Protein AF-A0AAW2IQ85-F1 (afdb_monomer_lite)

Radius of gyration: 30.93 Å; chains: 1; bounding box: 87×64×72 Å

Organism: Sesamum radiatum (NCBI:txid300843)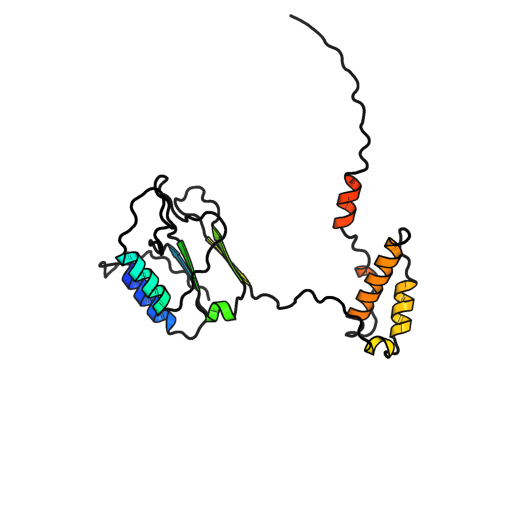

Structure (mmCIF, N/CA/C/O backbone):
data_AF-A0AAW2IQ85-F1
#
_entry.id   AF-A0AAW2IQ85-F1
#
loop_
_atom_site.group_PDB
_atom_site.id
_atom_site.type_symbol
_atom_site.label_atom_id
_atom_site.label_alt_id
_atom_site.label_comp_id
_atom_site.label_asym_id
_atom_site.label_entity_id
_atom_site.label_seq_id
_atom_site.pdbx_PDB_ins_code
_atom_site.Cartn_x
_atom_site.Cartn_y
_atom_site.Cartn_z
_atom_site.occupancy
_atom_site.B_iso_or_equiv
_atom_site.auth_seq_id
_atom_site.auth_comp_id
_atom_site.auth_asym_id
_atom_site.auth_atom_id
_atom_site.pdbx_PDB_model_num
ATOM 1 N N . MET A 1 1 ? -3.575 -17.057 5.567 1.00 28.12 1 MET A N 1
ATOM 2 C CA . MET A 1 1 ? -2.123 -16.938 5.844 1.00 28.12 1 MET A CA 1
ATOM 3 C C . MET A 1 1 ? -1.493 -16.127 4.720 1.00 28.12 1 MET A C 1
ATOM 5 O O . MET A 1 1 ? -1.894 -16.363 3.586 1.00 28.12 1 MET A O 1
ATOM 9 N N . PRO A 1 2 ? -0.566 -15.189 4.981 1.00 30.48 2 PRO A N 1
ATOM 10 C CA . PRO A 1 2 ? 0.110 -14.454 3.914 1.00 30.48 2 PRO A CA 1
ATOM 11 C C . PRO A 1 2 ? 1.011 -15.417 3.133 1.00 30.48 2 PRO A C 1
ATOM 13 O O . PRO A 1 2 ? 1.859 -16.080 3.731 1.00 30.48 2 PRO A O 1
ATOM 16 N N . LYS A 1 3 ? 0.828 -15.516 1.814 1.00 34.31 3 LYS A N 1
ATOM 17 C CA . LYS A 1 3 ? 1.759 -16.235 0.937 1.00 34.31 3 LYS A CA 1
ATOM 18 C C . LYS A 1 3 ? 2.740 -15.212 0.366 1.00 34.31 3 LYS A C 1
ATOM 20 O O . LYS A 1 3 ? 2.363 -14.357 -0.425 1.00 34.31 3 LYS A O 1
ATOM 25 N N . SER A 1 4 ? 3.993 -15.273 0.810 1.00 34.06 4 SER A N 1
ATOM 26 C CA . SER A 1 4 ? 5.093 -14.544 0.178 1.00 34.06 4 SER A CA 1
ATOM 27 C C . SER A 1 4 ? 5.500 -15.307 -1.081 1.00 34.06 4 SER A C 1
ATOM 29 O O . SER A 1 4 ? 5.973 -16.438 -0.984 1.00 34.06 4 SER A O 1
ATOM 31 N N . PHE A 1 5 ? 5.312 -14.700 -2.251 1.00 39.84 5 PHE A N 1
ATOM 32 C CA . PHE A 1 5 ? 5.852 -15.218 -3.503 1.00 39.84 5 PHE A CA 1
ATOM 33 C C . PHE A 1 5 ? 7.168 -14.494 -3.789 1.00 39.84 5 PHE A C 1
ATOM 35 O O . PHE A 1 5 ? 7.190 -13.294 -4.043 1.00 39.84 5 PHE A O 1
ATOM 42 N N . LYS A 1 6 ? 8.286 -15.220 -3.704 1.00 37.91 6 LYS A N 1
ATOM 43 C CA . LYS A 1 6 ? 9.569 -14.770 -4.252 1.00 37.91 6 LYS A CA 1
ATOM 44 C C . LYS A 1 6 ? 9.710 -15.370 -5.644 1.00 37.91 6 LYS A C 1
ATOM 46 O O . LYS A 1 6 ? 9.788 -16.590 -5.772 1.00 37.91 6 LYS A O 1
ATOM 51 N N . THR A 1 7 ? 9.801 -14.541 -6.677 1.00 41.72 7 THR A N 1
ATOM 52 C CA . THR A 1 7 ? 10.178 -14.996 -8.020 1.00 41.72 7 THR A CA 1
ATOM 53 C C . THR A 1 7 ? 11.679 -15.292 -8.045 1.00 41.72 7 THR A C 1
ATOM 55 O O . THR A 1 7 ? 12.499 -14.456 -8.414 1.00 41.72 7 THR A O 1
ATOM 58 N N . GLY A 1 8 ? 12.053 -16.486 -7.592 1.00 42.22 8 GLY A N 1
ATOM 59 C CA . GLY A 1 8 ? 13.428 -16.978 -7.591 1.00 42.22 8 GLY A CA 1
ATOM 60 C C . GLY A 1 8 ? 13.471 -18.446 -7.989 1.00 42.22 8 GLY A C 1
ATOM 61 O O . GLY A 1 8 ? 13.741 -19.298 -7.152 1.00 42.22 8 GLY A O 1
ATOM 62 N N . GLY A 1 9 ? 13.181 -18.750 -9.255 1.00 33.28 9 GLY A N 1
ATOM 63 C CA . GLY A 1 9 ? 13.195 -20.116 -9.777 1.00 33.28 9 GLY A CA 1
ATOM 64 C C . GLY A 1 9 ? 13.763 -20.177 -11.190 1.00 33.28 9 GLY A C 1
ATOM 65 O O . GLY A 1 9 ? 13.058 -19.928 -12.164 1.00 33.28 9 GLY A O 1
ATOM 66 N N . LYS A 1 10 ? 15.046 -20.537 -11.319 1.00 43.97 10 LYS A N 1
ATOM 67 C CA . LYS A 1 10 ? 15.604 -21.021 -12.589 1.00 43.97 10 LYS A CA 1
ATOM 68 C C . LYS A 1 10 ? 15.016 -22.409 -12.863 1.00 43.97 10 LYS A C 1
ATOM 70 O O . LYS A 1 10 ? 15.505 -23.387 -12.307 1.00 43.97 10 LYS A O 1
ATOM 75 N N . GLY A 1 11 ? 14.006 -22.509 -13.730 1.00 37.59 11 GLY A N 1
ATOM 76 C CA . GLY A 1 11 ? 13.568 -23.810 -14.245 1.00 37.59 11 GLY A CA 1
ATOM 77 C C . GLY A 1 11 ? 12.197 -23.859 -14.927 1.00 37.59 11 GLY A C 1
ATOM 78 O O . GLY A 1 11 ? 11.197 -24.027 -14.252 1.00 37.59 11 GLY A O 1
ATOM 79 N N . LYS A 1 12 ? 12.223 -23.866 -16.272 1.00 39.53 12 LYS A N 1
ATOM 80 C CA . LYS A 1 12 ? 11.311 -24.577 -17.206 1.00 39.53 12 LYS A CA 1
ATOM 81 C C . LYS A 1 12 ? 9.875 -24.046 -17.464 1.00 39.53 12 LYS A C 1
ATOM 83 O O . LYS A 1 12 ? 8.910 -24.751 -17.233 1.00 39.53 12 LYS A O 1
ATOM 88 N N . ASP A 1 13 ? 9.769 -22.849 -18.048 1.00 43.25 13 ASP A N 1
ATOM 89 C CA . ASP A 1 13 ? 9.240 -22.522 -19.404 1.00 43.25 13 ASP A CA 1
ATOM 90 C C . ASP A 1 13 ? 9.557 -21.026 -19.601 1.00 43.25 13 ASP A C 1
ATOM 92 O O . ASP A 1 13 ? 8.889 -20.144 -19.067 1.00 43.25 13 ASP A O 1
ATOM 96 N N . GLN A 1 14 ? 10.705 -20.729 -20.218 1.00 44.44 14 GLN A N 1
ATOM 97 C CA . GLN A 1 14 ? 11.375 -19.421 -20.121 1.00 44.44 14 GLN A CA 1
ATOM 98 C C . GLN A 1 14 ? 10.876 -18.371 -21.128 1.00 44.44 14 GLN A C 1
ATOM 100 O O . GLN A 1 14 ? 11.653 -17.524 -21.565 1.00 44.44 14 GLN A O 1
ATOM 105 N N . ARG A 1 15 ? 9.606 -18.405 -21.540 1.00 48.00 15 ARG A N 1
ATOM 106 C CA . ARG A 1 15 ? 9.125 -17.455 -22.561 1.00 48.00 15 ARG A CA 1
ATOM 107 C C . ARG A 1 15 ? 8.642 -16.121 -21.996 1.00 48.00 15 ARG A C 1
ATOM 109 O O . ARG A 1 15 ? 8.765 -15.121 -22.692 1.00 48.00 15 ARG A O 1
ATOM 116 N N . ASN A 1 16 ? 8.202 -16.061 -20.736 1.00 67.44 16 ASN A N 1
ATOM 117 C CA . ASN A 1 16 ? 8.037 -14.813 -19.976 1.00 67.44 16 ASN A CA 1
ATOM 118 C C . ASN A 1 16 ? 7.738 -15.150 -18.496 1.00 67.44 16 ASN A C 1
ATOM 120 O O . ASN A 1 16 ? 6.593 -15.478 -18.193 1.00 67.44 16 ASN A O 1
ATOM 124 N N . PRO A 1 17 ? 8.701 -15.084 -17.555 1.00 73.88 17 PRO A N 1
ATOM 125 C CA . PRO A 1 17 ? 8.470 -15.492 -16.161 1.00 73.88 17 PRO A CA 1
ATOM 126 C C . PRO A 1 17 ? 7.329 -14.724 -15.473 1.00 73.88 17 PRO A C 1
ATOM 128 O O . PRO A 1 17 ? 6.717 -15.251 -14.549 1.00 73.88 17 PRO A O 1
ATOM 131 N N . ARG A 1 18 ? 6.992 -13.515 -15.950 1.00 84.31 18 ARG A N 1
ATOM 132 C CA . ARG A 1 18 ? 5.830 -12.760 -15.464 1.00 84.31 18 ARG A CA 1
ATOM 133 C C . ARG A 1 18 ? 4.497 -13.377 -15.883 1.00 84.31 18 ARG A C 1
ATOM 135 O O . ARG A 1 18 ? 3.584 -13.387 -15.076 1.00 84.31 18 ARG A O 1
ATOM 142 N N . ARG A 1 19 ? 4.382 -13.944 -17.091 1.00 86.00 19 ARG A N 1
ATOM 143 C CA . ARG A 1 19 ? 3.128 -14.583 -17.536 1.00 86.00 19 ARG A CA 1
ATOM 144 C C . ARG A 1 19 ? 2.761 -15.777 -16.668 1.00 86.00 19 ARG A C 1
ATOM 146 O O . ARG A 1 19 ? 1.618 -15.880 -16.251 1.00 86.00 19 ARG A O 1
ATOM 153 N N . ASN A 1 20 ? 3.742 -16.607 -16.319 1.00 89.38 20 ASN A N 1
ATOM 154 C CA . ASN A 1 20 ? 3.508 -17.738 -15.421 1.00 89.38 20 ASN A CA 1
ATOM 155 C C . ASN A 1 20 ? 3.016 -17.255 -14.046 1.00 89.38 20 ASN A C 1
ATOM 157 O O . ASN A 1 20 ? 2.081 -17.827 -13.496 1.00 89.38 20 ASN A O 1
ATOM 161 N N . LEU A 1 21 ? 3.598 -16.168 -13.520 1.00 90.69 21 LEU A N 1
ATOM 162 C CA . LEU A 1 21 ? 3.117 -15.544 -12.286 1.00 90.69 21 LEU A CA 1
ATOM 163 C C . LEU A 1 21 ? 1.671 -15.043 -12.435 1.00 90.69 21 LEU A C 1
ATOM 165 O O . LEU A 1 21 ? 0.856 -15.298 -11.556 1.00 90.69 21 LEU A O 1
ATOM 169 N N . TRP A 1 22 ? 1.333 -14.370 -13.538 1.00 93.81 22 TRP A N 1
ATOM 170 C CA . TRP A 1 22 ? -0.031 -13.895 -13.803 1.00 93.81 22 TRP A CA 1
ATOM 171 C C . TRP A 1 22 ? -1.040 -15.040 -13.839 1.00 93.81 22 TRP A C 1
ATOM 173 O O . TRP A 1 22 ? -2.060 -14.974 -13.159 1.00 93.81 22 TRP A O 1
ATOM 183 N N . GLU A 1 23 ? -0.725 -16.126 -14.541 1.00 92.62 23 GLU A N 1
ATOM 184 C CA . GLU A 1 23 ? -1.571 -17.321 -14.583 1.00 92.62 23 GLU A CA 1
ATOM 185 C C . GLU A 1 23 ? -1.761 -17.956 -13.198 1.00 92.62 23 GLU A C 1
ATOM 187 O O . GLU A 1 23 ? -2.846 -18.446 -12.880 1.00 92.62 23 GLU A O 1
ATOM 192 N N . GLU A 1 24 ? -0.727 -17.962 -12.353 1.00 92.12 24 GLU A N 1
ATOM 193 C CA . GLU A 1 24 ? -0.836 -18.443 -10.973 1.00 92.12 24 GLU A CA 1
ATOM 194 C C . GLU A 1 24 ? -1.723 -17.539 -10.112 1.00 92.12 24 GLU A C 1
ATOM 196 O O . GLU A 1 24 ? -2.546 -18.049 -9.348 1.00 92.12 24 GLU A O 1
ATOM 201 N N . LEU A 1 25 ? -1.609 -16.215 -10.251 1.00 93.62 25 LEU A N 1
ATOM 202 C CA . LEU A 1 25 ? -2.462 -15.264 -9.533 1.00 93.62 25 LEU A CA 1
ATOM 203 C C . LEU A 1 25 ? -3.932 -15.388 -9.962 1.00 93.62 25 LEU A C 1
ATOM 205 O O . LEU A 1 25 ? -4.804 -15.406 -9.096 1.00 93.62 25 LEU A O 1
ATOM 209 N N . VAL A 1 26 ? -4.207 -15.581 -11.256 1.00 93.56 26 VAL A N 1
ATOM 210 C CA . VAL A 1 26 ? -5.561 -15.861 -11.782 1.00 93.56 26 VAL A CA 1
ATOM 211 C C . VAL A 1 26 ? -6.108 -17.195 -11.270 1.00 93.56 26 VAL A C 1
ATOM 213 O O . VAL A 1 26 ? -7.289 -17.326 -10.965 1.00 93.56 26 VAL A O 1
ATOM 216 N N . LYS A 1 27 ? -5.268 -18.219 -11.103 1.00 91.12 27 LYS A N 1
ATOM 217 C CA . LYS A 1 27 ? -5.715 -19.472 -10.467 1.00 91.12 27 LYS A CA 1
ATOM 218 C C . LYS A 1 27 ? -6.053 -19.267 -8.991 1.00 91.12 27 LYS A C 1
ATOM 220 O O . LYS A 1 27 ? -7.006 -19.872 -8.504 1.00 91.12 27 LYS A O 1
ATOM 225 N N . LEU A 1 28 ? -5.285 -18.435 -8.285 1.00 88.75 28 LEU A N 1
ATOM 226 C CA . LEU A 1 28 ? -5.508 -18.123 -6.871 1.00 88.75 28 LEU A CA 1
ATOM 227 C C . LEU A 1 28 ? -6.750 -17.260 -6.637 1.00 88.75 28 LEU A C 1
ATOM 229 O O . LEU A 1 28 ? -7.378 -17.432 -5.596 1.00 88.75 28 LEU A O 1
ATOM 233 N N . SER A 1 29 ? -7.131 -16.392 -7.580 1.00 89.94 29 SER A N 1
ATOM 234 C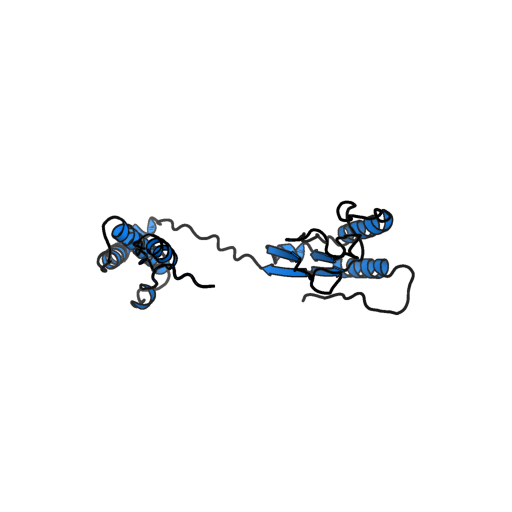 CA . SER A 1 29 ? -8.331 -15.554 -7.438 1.00 89.94 29 SER A CA 1
ATOM 235 C C . SER A 1 29 ? -9.635 -16.356 -7.407 1.00 89.94 29 SER A C 1
ATOM 237 O O . SER A 1 29 ? -10.616 -15.880 -6.854 1.00 89.94 29 SER A O 1
ATOM 239 N N . ASN A 1 30 ? -9.640 -17.600 -7.898 1.00 85.62 30 ASN A N 1
ATOM 240 C CA . ASN A 1 30 ? -10.793 -18.507 -7.795 1.00 85.62 30 ASN A CA 1
ATOM 241 C C . ASN A 1 30 ? -10.994 -19.103 -6.386 1.00 85.62 30 ASN A C 1
ATOM 243 O O . ASN A 1 30 ? -11.821 -19.997 -6.207 1.00 85.62 30 ASN A O 1
ATOM 247 N N . GLN A 1 31 ? -10.202 -18.692 -5.393 1.00 79.31 31 GLN A N 1
ATOM 248 C CA . GLN A 1 31 ? -10.376 -19.113 -4.007 1.00 79.31 31 GLN A CA 1
ATOM 249 C C . GLN A 1 31 ? -11.241 -18.084 -3.274 1.00 79.31 31 GLN A C 1
ATOM 251 O O . GLN A 1 31 ? -10.854 -16.923 -3.189 1.00 79.31 31 GLN A O 1
ATOM 256 N N . ASP A 1 32 ? -12.351 -18.520 -2.671 1.00 78.81 32 ASP A N 1
ATOM 257 C CA . ASP A 1 32 ? -13.233 -17.692 -1.824 1.00 78.81 32 ASP A CA 1
ATOM 258 C C . ASP A 1 32 ? -12.584 -17.369 -0.459 1.00 78.81 32 ASP A C 1
ATOM 260 O O . ASP A 1 32 ? -13.130 -17.645 0.614 1.00 78.81 32 ASP A O 1
ATOM 264 N N . ALA A 1 33 ? -11.355 -16.855 -0.470 1.00 88.69 33 ALA A N 1
ATOM 265 C CA . ALA A 1 33 ? -10.581 -16.573 0.726 1.00 88.69 33 ALA A CA 1
ATOM 266 C C . ALA A 1 33 ? -9.850 -15.228 0.621 1.00 88.69 33 ALA A C 1
ATOM 268 O O . ALA A 1 33 ? -9.255 -14.922 -0.411 1.00 88.69 33 ALA A O 1
ATOM 269 N N . PRO A 1 34 ? -9.790 -14.452 1.720 1.00 91.62 34 PRO A N 1
ATOM 270 C CA . PRO A 1 34 ? -9.048 -13.199 1.763 1.00 91.62 34 PRO A CA 1
ATOM 271 C C . PRO A 1 34 ? -7.561 -13.447 1.515 1.00 91.62 34 PRO A C 1
ATOM 273 O O . PRO A 1 34 ? -6.893 -14.183 2.255 1.00 91.62 34 PRO A O 1
ATOM 276 N N . TRP A 1 35 ? -7.020 -12.776 0.504 1.00 93.56 35 TRP A N 1
ATOM 277 C CA . TRP A 1 35 ? -5.615 -12.886 0.143 1.00 93.56 35 TRP A CA 1
ATOM 278 C C . TRP A 1 35 ? -4.988 -11.548 -0.243 1.00 93.56 35 TRP A C 1
ATOM 280 O O . TRP A 1 35 ? -5.656 -10.595 -0.650 1.00 93.56 35 TRP A O 1
ATOM 290 N N . ILE A 1 36 ? -3.675 -11.503 -0.047 1.00 95.38 36 ILE A N 1
ATOM 291 C CA . ILE A 1 36 ? -2.787 -10.381 -0.315 1.00 95.38 36 ILE A CA 1
ATOM 292 C C . ILE A 1 36 ? -1.510 -10.951 -0.926 1.00 95.38 36 ILE A C 1
ATOM 294 O O . ILE A 1 36 ? -1.026 -12.004 -0.494 1.00 95.38 36 ILE A O 1
ATOM 298 N N . VAL A 1 37 ? -0.967 -10.258 -1.915 1.00 95.81 37 VAL A N 1
ATOM 299 C CA . VAL A 1 37 ? 0.307 -10.570 -2.558 1.00 95.81 37 VAL A CA 1
ATOM 300 C C . VAL A 1 37 ? 1.161 -9.314 -2.560 1.00 95.81 37 VAL A C 1
ATOM 302 O O . VAL A 1 37 ? 0.665 -8.215 -2.784 1.00 95.81 37 VAL A O 1
ATOM 305 N N . GLY A 1 38 ? 2.453 -9.447 -2.287 1.00 95.06 38 GLY A N 1
ATOM 306 C CA . GLY A 1 38 ? 3.352 -8.307 -2.357 1.00 95.06 38 GLY A CA 1
ATOM 307 C C . GLY A 1 38 ? 4.787 -8.707 -2.637 1.00 95.06 38 GLY A C 1
ATOM 308 O O . GLY A 1 38 ? 5.230 -9.783 -2.227 1.00 95.06 38 GLY A O 1
ATOM 309 N N . GLY A 1 39 ? 5.494 -7.830 -3.342 1.00 93.81 39 GLY A N 1
ATOM 310 C CA . GLY A 1 39 ? 6.863 -8.045 -3.793 1.00 93.81 39 GLY A CA 1
ATOM 311 C C . GLY A 1 39 ? 7.174 -7.286 -5.077 1.00 93.81 39 GLY A C 1
ATOM 312 O O . GLY A 1 39 ? 6.401 -6.425 -5.498 1.00 93.81 39 GLY A O 1
ATOM 313 N N . ASP A 1 40 ? 8.311 -7.632 -5.675 1.00 94.62 40 ASP A N 1
ATOM 314 C CA . ASP A 1 40 ? 8.801 -7.086 -6.938 1.00 94.62 40 ASP A CA 1
ATOM 315 C C . ASP A 1 40 ? 8.107 -7.755 -8.132 1.00 94.62 40 ASP A C 1
ATOM 317 O O . ASP A 1 40 ? 8.311 -8.938 -8.414 1.00 94.62 40 ASP A O 1
ATOM 321 N N . PHE A 1 41 ? 7.303 -6.981 -8.857 1.00 93.75 41 PHE A N 1
ATOM 322 C CA . PHE A 1 41 ? 6.625 -7.426 -10.072 1.00 93.75 41 PHE A CA 1
ATOM 323 C C . PHE A 1 41 ? 7.432 -7.128 -11.346 1.00 93.75 41 PHE A C 1
ATOM 325 O O . PHE A 1 41 ? 7.063 -7.573 -12.437 1.00 93.75 41 PHE A O 1
ATOM 332 N N . ASN A 1 42 ? 8.541 -6.384 -11.234 1.00 93.06 42 ASN A N 1
ATOM 333 C CA . ASN A 1 42 ? 9.386 -5.953 -12.349 1.00 93.06 42 ASN A CA 1
ATOM 334 C C . ASN A 1 42 ? 8.601 -5.293 -13.500 1.00 93.06 42 ASN A C 1
ATOM 336 O O . ASN A 1 42 ? 8.917 -5.485 -14.680 1.00 93.06 42 ASN A O 1
ATOM 340 N N . VAL A 1 43 ? 7.556 -4.532 -13.163 1.00 93.12 43 VAL A N 1
ATOM 341 C CA . VAL A 1 43 ? 6.691 -3.821 -14.111 1.00 93.12 43 VAL A CA 1
ATOM 342 C C . VAL A 1 43 ? 6.074 -2.585 -13.449 1.00 93.12 43 VAL A C 1
ATOM 344 O O . VAL A 1 43 ? 5.781 -2.588 -12.254 1.00 93.12 43 VAL A O 1
ATOM 347 N N . ILE A 1 44 ? 5.912 -1.514 -14.227 1.00 94.31 44 ILE A N 1
ATOM 348 C CA . ILE A 1 44 ? 5.158 -0.319 -13.820 1.00 94.31 44 ILE A CA 1
ATOM 349 C C . ILE A 1 44 ? 3.706 -0.464 -14.293 1.00 94.31 44 ILE A C 1
ATOM 351 O O . ILE A 1 44 ? 3.474 -1.048 -15.347 1.00 94.31 44 ILE A O 1
ATOM 355 N N . SER A 1 45 ? 2.735 0.066 -13.554 1.00 94.12 45 SER A N 1
ATOM 356 C CA . SER A 1 45 ? 1.329 0.070 -13.982 1.00 94.12 45 SER A CA 1
ATOM 357 C C . SER A 1 45 ? 0.975 1.330 -14.772 1.00 94.12 45 SER A C 1
ATOM 359 O O . SER A 1 45 ? 0.071 1.299 -15.606 1.00 94.12 45 SER A O 1
ATOM 361 N N . HIS A 1 46 ? 1.705 2.430 -14.549 1.00 93.69 46 HIS A N 1
ATOM 362 C CA . HIS A 1 46 ? 1.469 3.716 -15.207 1.00 93.69 46 HIS A CA 1
ATOM 363 C C . HIS A 1 46 ? 2.785 4.415 -15.608 1.00 93.69 46 HIS A C 1
ATOM 365 O O . HIS A 1 46 ? 3.775 4.299 -14.882 1.00 93.69 46 HIS A O 1
ATOM 371 N N . PRO A 1 47 ? 2.836 5.204 -16.706 1.00 92.94 47 PRO A N 1
ATOM 372 C CA . PRO A 1 47 ? 4.076 5.865 -17.136 1.00 92.94 47 PRO A CA 1
ATOM 373 C C . PRO A 1 47 ? 4.692 6.799 -16.084 1.00 92.94 47 PRO A C 1
ATOM 375 O O . PRO A 1 47 ? 5.911 6.903 -15.991 1.00 92.94 47 PRO A O 1
ATOM 378 N N . ASN A 1 48 ? 3.855 7.422 -15.246 1.00 94.00 48 ASN A N 1
ATOM 379 C CA . ASN A 1 48 ? 4.288 8.303 -14.146 1.00 94.00 48 ASN A CA 1
ATOM 380 C C . ASN A 1 48 ? 5.087 7.581 -13.047 1.00 94.00 48 ASN A C 1
ATOM 382 O O . ASN A 1 48 ? 5.666 8.228 -12.181 1.00 94.00 48 ASN A O 1
ATOM 386 N N . GLU A 1 49 ? 5.134 6.253 -13.065 1.00 94.88 49 GLU A N 1
ATOM 387 C CA . GLU A 1 49 ? 5.928 5.454 -12.134 1.00 94.88 49 GLU A CA 1
ATOM 388 C C . GLU A 1 49 ? 7.336 5.164 -12.669 1.00 94.88 49 GLU A C 1
ATOM 390 O O . GLU A 1 49 ? 8.024 4.275 -12.165 1.00 94.88 49 GLU A O 1
ATOM 395 N N . ASN A 1 50 ? 7.769 5.902 -13.692 1.00 94.69 50 ASN A N 1
ATOM 396 C CA . ASN A 1 50 ? 9.105 5.863 -14.264 1.00 94.69 50 ASN A CA 1
ATOM 397 C C . ASN A 1 50 ? 9.676 7.282 -14.381 1.00 94.69 50 ASN A C 1
ATOM 399 O O . ASN A 1 50 ? 9.046 8.175 -14.942 1.00 94.69 50 ASN A O 1
ATOM 403 N N . GLN A 1 51 ? 10.905 7.469 -13.905 1.00 94.88 51 GLN A N 1
ATOM 404 C CA . GLN A 1 51 ? 11.623 8.739 -13.980 1.00 94.88 51 GLN A CA 1
ATOM 405 C C . GLN A 1 51 ? 13.078 8.519 -14.408 1.00 94.88 51 GLN A C 1
ATOM 407 O O . GLN A 1 51 ? 13.752 7.619 -13.911 1.00 94.88 51 GLN A O 1
ATOM 412 N N . GLY A 1 52 ? 13.582 9.372 -15.305 1.00 89.44 52 GLY A N 1
ATOM 413 C CA . GLY A 1 52 ? 14.996 9.396 -15.706 1.00 89.44 52 GLY A CA 1
ATOM 414 C C . GLY A 1 52 ? 15.410 8.376 -16.775 1.00 89.44 52 GLY A C 1
ATOM 415 O O . GLY A 1 52 ? 16.602 8.230 -17.033 1.00 89.44 52 GLY A O 1
ATOM 416 N N . GLY A 1 53 ? 14.460 7.679 -17.407 1.00 83.56 53 GLY A N 1
ATOM 417 C CA . GLY A 1 53 ? 14.713 6.778 -18.538 1.00 83.56 53 GLY A CA 1
ATOM 418 C C . GLY A 1 53 ? 13.479 6.600 -19.419 1.00 83.56 53 GLY A C 1
ATOM 419 O O . GLY A 1 53 ? 12.403 7.082 -19.063 1.00 83.56 53 GLY A O 1
ATOM 420 N N . ASP A 1 54 ? 13.624 5.888 -20.537 1.00 81.38 54 ASP A N 1
ATOM 421 C CA . ASP A 1 54 ? 12.511 5.636 -21.456 1.00 81.38 54 ASP A CA 1
ATOM 422 C C . ASP A 1 54 ? 11.357 4.906 -20.762 1.00 81.38 54 ASP A C 1
ATOM 424 O O . ASP A 1 54 ? 11.550 4.023 -19.910 1.00 81.38 54 ASP A O 1
ATOM 428 N N . ILE A 1 55 ? 10.142 5.295 -21.148 1.00 72.50 55 ILE A N 1
ATOM 429 C CA . ILE A 1 55 ? 8.915 4.630 -20.717 1.00 72.50 55 ILE A CA 1
ATOM 430 C C . ILE A 1 55 ? 8.973 3.187 -21.231 1.00 72.50 55 ILE A C 1
ATOM 432 O O . ILE A 1 55 ? 9.371 2.928 -22.369 1.00 72.50 55 ILE A O 1
ATOM 436 N N . GLN A 1 56 ? 8.627 2.229 -20.366 1.00 70.38 56 GLN A N 1
ATOM 437 C CA . GLN A 1 56 ? 8.557 0.825 -20.773 1.00 70.38 56 GLN A CA 1
ATOM 438 C C . GLN A 1 56 ? 7.546 0.657 -21.916 1.00 70.38 56 GLN A C 1
ATOM 440 O O . GLN A 1 56 ? 6.631 1.460 -22.079 1.00 70.38 56 GLN A O 1
ATOM 445 N N . ARG A 1 57 ? 7.697 -0.404 -22.719 1.00 77.38 57 ARG A N 1
ATOM 446 C CA . ARG A 1 57 ? 6.681 -0.753 -23.723 1.00 77.38 57 ARG A CA 1
ATOM 447 C C . ARG A 1 57 ? 5.318 -0.909 -23.033 1.00 77.38 57 ARG A C 1
ATOM 449 O O . ARG A 1 57 ? 5.266 -1.456 -21.936 1.00 77.38 57 ARG A O 1
ATOM 456 N N . MET A 1 58 ? 4.248 -0.481 -23.704 1.00 84.81 58 MET A N 1
ATOM 457 C CA . MET A 1 58 ? 2.885 -0.527 -23.157 1.00 84.81 58 MET A CA 1
ATOM 458 C C . MET A 1 58 ? 2.416 -1.957 -22.857 1.00 84.81 58 MET A C 1
ATOM 460 O O . MET A 1 58 ? 1.866 -2.190 -21.792 1.00 84.81 58 MET A O 1
ATOM 464 N N . GLY A 1 59 ? 2.741 -2.931 -23.718 1.00 89.56 59 GLY A N 1
ATOM 465 C CA . GLY A 1 59 ? 2.266 -4.317 -23.580 1.00 89.56 59 GLY A CA 1
ATOM 466 C C . GLY A 1 59 ? 2.489 -4.954 -22.196 1.00 89.56 59 GLY A C 1
ATOM 467 O O . GLY A 1 59 ? 1.532 -5.419 -21.599 1.00 89.56 59 GLY A O 1
ATOM 468 N N . PRO A 1 60 ? 3.706 -4.948 -21.613 1.00 89.56 60 PRO A N 1
ATOM 469 C CA . PRO A 1 60 ? 3.906 -5.431 -20.244 1.00 89.56 60 PRO A CA 1
ATOM 470 C C . PRO A 1 60 ? 3.061 -4.726 -19.174 1.00 89.56 60 PRO A C 1
ATOM 472 O O . PRO A 1 60 ? 2.706 -5.360 -18.184 1.00 89.56 60 PRO A O 1
ATOM 475 N N . MET A 1 61 ? 2.784 -3.431 -19.346 1.00 91.19 61 MET A N 1
ATOM 476 C CA . MET A 1 61 ? 1.953 -2.663 -18.417 1.00 91.19 61 MET A CA 1
ATOM 477 C C . MET A 1 61 ? 0.480 -3.052 -18.561 1.00 91.19 61 MET A C 1
ATOM 479 O O . MET A 1 61 ? -0.197 -3.229 -17.555 1.00 91.19 61 MET A O 1
ATOM 483 N N . GLU A 1 62 ? 0.011 -3.220 -19.799 1.00 94.06 62 GLU A N 1
ATOM 484 C CA . GLU A 1 62 ? -1.326 -3.727 -20.131 1.00 94.06 62 GLU A CA 1
ATOM 485 C C . GLU A 1 62 ? -1.518 -5.132 -19.554 1.00 94.06 62 GLU A C 1
ATOM 487 O O . GLU A 1 62 ? -2.386 -5.301 -18.709 1.00 94.06 62 GLU A O 1
ATOM 492 N N . ASP A 1 63 ? -0.613 -6.076 -19.845 1.00 94.19 63 ASP A N 1
ATOM 493 C CA . ASP A 1 63 ? -0.633 -7.441 -19.289 1.00 94.19 63 ASP A CA 1
ATOM 494 C C . ASP A 1 63 ? -0.736 -7.437 -17.744 1.00 94.19 63 ASP A C 1
ATOM 496 O O . ASP A 1 63 ? -1.388 -8.294 -17.147 1.00 94.19 63 ASP A O 1
ATOM 500 N N . PHE A 1 64 ? -0.065 -6.492 -17.070 1.00 94.75 64 PHE A N 1
ATOM 501 C CA . PHE A 1 64 ? -0.112 -6.372 -15.610 1.00 94.75 64 PHE A CA 1
ATOM 502 C C . PHE A 1 64 ? -1.442 -5.801 -15.103 1.00 94.75 64 PHE A C 1
ATOM 504 O O . PHE A 1 64 ? -1.991 -6.297 -14.118 1.00 94.75 64 PHE A O 1
ATOM 511 N N . ASN A 1 65 ? -1.958 -4.767 -15.765 1.00 95.62 65 ASN A N 1
ATOM 512 C CA . ASN A 1 65 ? -3.231 -4.140 -15.417 1.00 95.62 65 ASN A CA 1
ATOM 513 C C . ASN A 1 65 ? -4.422 -5.067 -15.709 1.00 95.62 65 ASN A C 1
ATOM 515 O O . ASN A 1 65 ? -5.355 -5.129 -14.904 1.00 95.62 65 ASN A O 1
ATOM 519 N N . ASP A 1 66 ? -4.355 -5.835 -16.794 1.00 96.25 66 ASP A N 1
ATOM 520 C CA . ASP A 1 66 ? -5.333 -6.865 -17.142 1.00 96.25 66 ASP A CA 1
ATOM 521 C C . ASP A 1 66 ? -5.337 -7.965 -16.079 1.00 96.25 66 ASP A C 1
ATOM 523 O O . ASP A 1 66 ? -6.388 -8.279 -15.533 1.00 96.25 66 ASP A O 1
ATOM 527 N N . MET A 1 67 ? -4.163 -8.450 -15.650 1.00 95.56 67 MET A N 1
ATOM 528 C CA . MET A 1 67 ? -4.069 -9.418 -14.549 1.00 95.56 67 MET A CA 1
ATOM 529 C C . MET A 1 67 ? -4.687 -8.889 -13.247 1.00 95.56 67 MET A C 1
ATOM 531 O O . MET A 1 67 ? -5.424 -9.619 -12.580 1.00 95.56 67 MET A O 1
ATOM 535 N N . MET A 1 68 ? -4.421 -7.633 -12.865 1.00 95.94 68 MET A N 1
ATOM 536 C CA . MET A 1 68 ? -5.048 -7.038 -11.673 1.00 95.94 68 MET A CA 1
ATOM 537 C C . MET A 1 68 ? -6.575 -6.988 -11.807 1.00 95.94 68 MET A C 1
ATOM 539 O O . MET A 1 68 ? -7.285 -7.265 -10.841 1.00 95.94 68 MET A O 1
ATOM 543 N N . THR A 1 69 ? -7.071 -6.694 -13.009 1.00 96.00 69 THR A N 1
ATOM 544 C CA . THR A 1 69 ? -8.505 -6.661 -13.319 1.00 96.00 69 THR A CA 1
ATOM 545 C C . THR A 1 69 ? -9.125 -8.059 -13.244 1.00 96.00 69 THR A C 1
ATOM 547 O O . THR A 1 69 ? -10.100 -8.247 -12.518 1.00 96.00 69 THR A O 1
ATOM 550 N N . ASP A 1 70 ? -8.524 -9.050 -13.904 1.00 94.81 70 ASP A N 1
ATOM 551 C CA . ASP A 1 70 ? -8.995 -10.442 -13.953 1.00 94.81 70 ASP A CA 1
ATOM 552 C C . ASP A 1 70 ? -9.003 -11.113 -12.574 1.00 94.81 70 ASP A C 1
ATOM 554 O O . ASP A 1 70 ? -9.848 -11.956 -12.271 1.00 94.81 70 ASP A O 1
ATOM 558 N N . THR A 1 71 ? -8.054 -10.741 -11.714 1.00 94.31 71 THR A N 1
ATOM 559 C CA . THR A 1 71 ? -7.951 -11.262 -10.344 1.00 94.31 71 THR A CA 1
ATOM 560 C C . THR A 1 71 ? -8.780 -10.483 -9.326 1.00 94.31 71 THR A C 1
ATOM 562 O O . THR A 1 71 ? -8.914 -10.939 -8.188 1.00 94.31 71 THR A O 1
ATOM 565 N N . GLY A 1 72 ? -9.308 -9.311 -9.695 1.00 94.31 72 GLY A N 1
ATOM 566 C CA . GLY A 1 72 ? -9.955 -8.383 -8.766 1.00 94.31 72 GLY A CA 1
ATOM 567 C C . GLY A 1 72 ? -9.007 -7.825 -7.695 1.00 94.31 72 GLY A C 1
ATOM 568 O O . GLY A 1 72 ? -9.459 -7.418 -6.621 1.00 94.31 72 GLY A O 1
ATOM 569 N N . LEU A 1 73 ? -7.696 -7.841 -7.949 1.00 95.25 73 LEU A N 1
ATOM 570 C CA . LEU A 1 73 ? -6.683 -7.345 -7.025 1.00 95.25 73 LEU A CA 1
ATOM 571 C C . LEU A 1 73 ? -6.593 -5.816 -7.067 1.00 95.25 73 LEU A C 1
ATOM 573 O O . LEU A 1 73 ? -6.536 -5.193 -8.124 1.00 95.25 73 LEU A O 1
ATOM 577 N N . ILE A 1 74 ? -6.513 -5.213 -5.885 1.00 94.75 74 ILE A N 1
ATOM 578 C CA . ILE A 1 74 ? -6.464 -3.764 -5.688 1.00 94.75 74 ILE A CA 1
ATOM 579 C C . ILE A 1 74 ? -5.068 -3.379 -5.193 1.00 94.75 74 ILE A C 1
ATOM 581 O O . ILE A 1 74 ? -4.578 -3.953 -4.218 1.00 94.75 74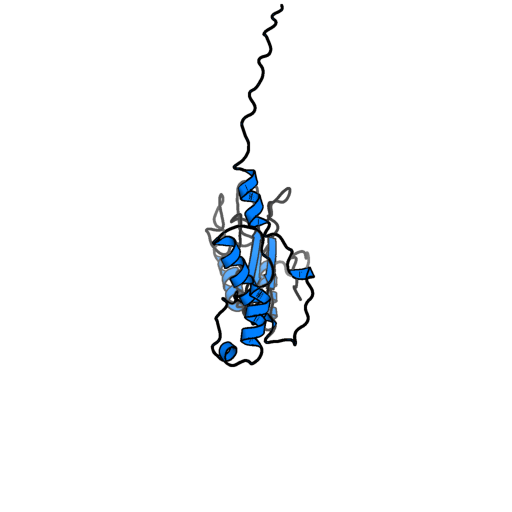 ILE A O 1
ATOM 585 N N . ASP A 1 75 ? -4.432 -2.393 -5.836 1.00 96.69 75 ASP A N 1
ATOM 586 C CA . ASP A 1 75 ? -3.177 -1.800 -5.351 1.00 96.69 75 ASP A CA 1
ATOM 587 C C . ASP A 1 75 ? -3.426 -1.089 -4.016 1.00 96.69 75 ASP A C 1
ATOM 589 O O . ASP A 1 75 ? -4.263 -0.190 -3.912 1.00 96.69 75 ASP A O 1
ATOM 593 N N . ALA A 1 76 ? -2.680 -1.486 -2.984 1.00 96.06 76 ALA A N 1
ATOM 594 C CA . ALA A 1 76 ? -2.796 -0.910 -1.652 1.00 96.06 76 ALA A CA 1
ATOM 595 C C . ALA A 1 76 ? -2.323 0.548 -1.559 1.00 96.06 76 ALA A C 1
ATOM 597 O O . ALA A 1 76 ? -2.525 1.192 -0.527 1.00 96.06 76 ALA A O 1
ATOM 598 N N . GLY A 1 77 ? -1.688 1.066 -2.611 1.00 96.12 77 GLY A N 1
ATOM 599 C CA . GLY A 1 77 ? -1.010 2.352 -2.577 1.00 96.12 77 GLY A CA 1
ATOM 600 C C . GLY A 1 77 ? 0.231 2.293 -1.690 1.00 96.12 77 GLY A C 1
ATOM 601 O O . GLY A 1 77 ? 0.769 1.218 -1.416 1.00 96.12 77 GLY A O 1
ATOM 602 N N . PHE A 1 78 ? 0.721 3.460 -1.276 1.00 97.00 78 PHE A N 1
ATOM 603 C CA . PHE A 1 78 ? 1.897 3.564 -0.419 1.00 97.00 78 PHE A CA 1
ATOM 604 C C . PHE A 1 78 ? 2.000 4.919 0.296 1.00 97.00 78 PHE A C 1
ATOM 606 O O . PHE A 1 78 ? 1.420 5.919 -0.126 1.00 97.00 78 PHE A O 1
ATOM 613 N N . GLU A 1 79 ? 2.804 4.944 1.356 1.00 96.19 79 GLU A N 1
ATOM 614 C CA . GLU A 1 79 ? 3.306 6.124 2.053 1.00 96.19 79 GLU A CA 1
ATOM 615 C C . GLU A 1 79 ? 4.839 6.192 1.886 1.00 96.19 79 GLU A C 1
ATOM 617 O O . GLU A 1 79 ? 5.536 5.187 2.055 1.00 96.19 79 GLU A O 1
ATOM 622 N N . GLY A 1 80 ? 5.381 7.376 1.579 1.00 93.62 80 GLY A N 1
ATOM 623 C CA . GLY A 1 80 ? 6.823 7.602 1.412 1.00 93.62 80 GLY A CA 1
ATOM 624 C C . GLY A 1 80 ? 7.244 7.872 -0.035 1.00 93.62 80 GLY A C 1
ATOM 625 O O . GLY A 1 80 ? 6.483 8.442 -0.814 1.00 93.62 80 GLY A O 1
ATOM 626 N N . GLU A 1 81 ? 8.482 7.501 -0.373 1.00 94.12 81 GLU A N 1
ATOM 627 C CA . GLU A 1 81 ? 9.082 7.745 -1.693 1.00 94.12 81 GLU A CA 1
ATOM 628 C C . GLU A 1 81 ? 8.288 7.063 -2.821 1.00 94.12 81 GLU A C 1
ATOM 630 O O . GLU A 1 81 ? 7.969 5.886 -2.694 1.00 94.12 81 GLU A O 1
ATOM 635 N N . PRO A 1 82 ? 8.012 7.720 -3.960 1.00 95.62 82 PRO A N 1
ATOM 636 C CA . PRO A 1 82 ? 7.154 7.159 -5.010 1.00 95.62 82 PRO A CA 1
ATOM 637 C C . PRO A 1 82 ? 7.766 5.996 -5.797 1.00 95.62 82 PRO A C 1
ATOM 639 O O . PRO A 1 82 ? 7.045 5.250 -6.459 1.00 95.62 82 PRO A O 1
ATOM 642 N N . PHE A 1 83 ? 9.083 5.814 -5.721 1.00 96.50 83 PHE A N 1
ATOM 643 C CA . PHE A 1 83 ? 9.807 4.789 -6.464 1.00 96.50 83 PHE A CA 1
ATOM 644 C C . PHE A 1 83 ? 10.398 3.757 -5.512 1.00 96.50 83 PHE A C 1
ATOM 646 O O . PHE A 1 83 ? 11.060 4.102 -4.534 1.00 96.50 83 PHE A O 1
ATOM 653 N N . THR A 1 84 ? 10.217 2.479 -5.822 1.00 96.62 84 THR A N 1
ATOM 654 C CA . THR A 1 84 ? 10.742 1.383 -5.002 1.00 96.62 84 THR A CA 1
ATOM 655 C C . THR A 1 84 ? 12.090 0.897 -5.493 1.00 96.62 84 THR A C 1
ATOM 657 O O . THR A 1 84 ? 12.806 0.326 -4.693 1.00 96.62 84 THR A O 1
ATOM 660 N N . TRP A 1 85 ? 12.480 1.179 -6.736 1.00 96.62 85 TRP A N 1
ATOM 661 C CA . TRP A 1 85 ? 13.745 0.748 -7.323 1.00 96.62 85 TRP A CA 1
ATOM 662 C C . TRP A 1 85 ? 14.507 1.900 -7.983 1.00 96.62 85 TRP A C 1
ATOM 664 O O . TRP A 1 85 ? 13.908 2.789 -8.600 1.00 96.62 85 TRP A O 1
ATOM 674 N N . THR A 1 86 ? 15.841 1.865 -7.917 1.00 94.88 86 THR A N 1
ATOM 675 C CA . THR A 1 86 ? 16.701 2.755 -8.703 1.00 94.88 86 THR A CA 1
ATOM 676 C C . THR A 1 86 ? 18.097 2.201 -8.968 1.00 94.88 86 THR A C 1
ATOM 678 O O . THR A 1 86 ? 18.787 1.726 -8.070 1.00 94.88 86 THR A O 1
ATOM 681 N N . ASN A 1 87 ? 18.594 2.419 -10.186 1.00 94.50 87 ASN A N 1
ATOM 682 C CA . ASN A 1 87 ? 20.011 2.246 -10.525 1.00 94.50 87 ASN A CA 1
ATOM 683 C C . ASN A 1 87 ? 20.828 3.554 -10.411 1.00 94.50 87 ASN A C 1
ATOM 685 O O . ASN A 1 87 ? 21.882 3.681 -11.035 1.00 94.50 87 ASN A O 1
ATOM 689 N N . LYS A 1 88 ? 20.339 4.537 -9.639 1.00 92.12 88 LYS A N 1
ATOM 690 C CA . LYS A 1 88 ? 20.865 5.910 -9.467 1.00 92.12 88 LYS A CA 1
ATOM 691 C C . LYS A 1 88 ? 20.646 6.866 -10.644 1.00 92.12 88 LYS A C 1
ATOM 693 O O . LYS A 1 88 ? 20.862 8.062 -10.473 1.00 92.12 88 LYS A O 1
ATOM 698 N N . ARG A 1 89 ? 20.219 6.379 -11.813 1.00 93.38 89 ARG A N 1
ATOM 699 C CA . ARG A 1 89 ? 19.861 7.218 -12.976 1.00 93.38 89 ARG A CA 1
ATOM 700 C C . ARG A 1 89 ? 18.365 7.172 -13.257 1.00 93.38 89 ARG A C 1
ATOM 702 O O . ARG A 1 89 ? 17.739 8.206 -13.448 1.00 93.38 89 ARG A O 1
ATOM 709 N N . ILE A 1 90 ? 17.816 5.964 -13.232 1.00 94.44 90 ILE A N 1
ATOM 710 C CA . ILE A 1 90 ? 16.412 5.660 -13.476 1.00 94.44 90 ILE A CA 1
ATOM 711 C C . ILE A 1 90 ? 15.767 5.277 -12.148 1.00 94.44 90 ILE A C 1
ATOM 713 O O . ILE A 1 90 ? 16.389 4.606 -11.320 1.00 94.44 90 ILE A O 1
ATOM 717 N N . TRP A 1 91 ? 14.521 5.691 -11.959 1.00 95.88 91 TRP A N 1
ATOM 718 C CA . TRP A 1 91 ? 13.707 5.403 -10.785 1.00 95.88 91 TRP A CA 1
ATOM 719 C C . TRP A 1 91 ? 12.380 4.803 -11.230 1.00 95.88 91 TRP A C 1
ATOM 721 O O . TRP A 1 91 ? 11.767 5.308 -12.174 1.00 95.88 91 TRP A O 1
ATOM 731 N N . ARG A 1 92 ? 11.961 3.705 -10.592 1.00 96.12 92 ARG A N 1
ATOM 732 C CA . ARG A 1 92 ? 10.721 2.996 -10.932 1.00 96.12 92 ARG A CA 1
ATOM 733 C C . ARG A 1 92 ? 9.990 2.482 -9.699 1.00 96.12 92 ARG A C 1
ATOM 735 O O . ARG A 1 92 ? 10.624 2.130 -8.707 1.00 96.12 92 ARG A O 1
ATOM 742 N N . ARG A 1 93 ? 8.662 2.389 -9.770 1.00 96.88 93 ARG A N 1
ATOM 743 C CA . ARG A 1 93 ? 7.848 1.643 -8.796 1.00 96.88 93 ARG A CA 1
ATOM 744 C C . ARG A 1 93 ? 7.604 0.225 -9.314 1.00 96.88 93 ARG A C 1
ATOM 746 O O . ARG A 1 93 ? 6.722 0.016 -10.142 1.00 96.88 93 ARG A O 1
ATOM 753 N N . LEU A 1 94 ? 8.423 -0.720 -8.858 1.00 96.12 94 LEU A N 1
ATOM 754 C CA . LEU A 1 94 ? 8.379 -2.129 -9.277 1.00 96.12 94 LEU A CA 1
ATOM 755 C C . LEU A 1 94 ? 7.798 -3.045 -8.196 1.00 96.12 94 LEU A C 1
ATOM 757 O O . LEU A 1 94 ? 7.225 -4.087 -8.508 1.00 96.12 94 LEU A O 1
ATOM 761 N N . ASP A 1 95 ? 7.906 -2.632 -6.936 1.00 97.44 95 ASP A N 1
ATOM 762 C CA . ASP A 1 95 ? 7.412 -3.371 -5.787 1.00 97.44 95 ASP A CA 1
ATOM 763 C C . ASP A 1 95 ? 6.023 -2.856 -5.400 1.00 97.44 95 ASP A C 1
ATOM 765 O O . ASP A 1 95 ? 5.800 -1.644 -5.295 1.00 97.44 95 ASP A O 1
ATOM 769 N N . ARG A 1 96 ? 5.074 -3.769 -5.181 1.00 96.50 96 ARG A N 1
ATOM 770 C CA . ARG A 1 96 ? 3.703 -3.430 -4.763 1.00 96.50 96 ARG A CA 1
ATOM 771 C C . ARG A 1 96 ? 3.167 -4.408 -3.748 1.00 96.50 96 ARG A C 1
ATOM 773 O O . ARG A 1 96 ? 3.695 -5.501 -3.569 1.00 96.50 96 ARG A O 1
ATOM 780 N N . VAL A 1 97 ? 2.060 -4.008 -3.141 1.00 97.88 97 VAL A N 1
ATOM 781 C CA . VAL A 1 97 ? 1.179 -4.889 -2.392 1.00 97.88 97 VAL A CA 1
ATOM 782 C C . VAL A 1 97 ? -0.198 -4.774 -3.014 1.00 97.88 97 VAL A C 1
ATOM 784 O O . VAL A 1 97 ? -0.741 -3.676 -3.114 1.00 97.88 97 VAL A O 1
ATOM 787 N N . LEU A 1 98 ? -0.736 -5.905 -3.440 1.00 97.25 98 LEU A N 1
ATOM 788 C CA . LEU A 1 98 ? -2.060 -6.027 -4.016 1.00 97.25 98 LEU A CA 1
ATOM 789 C C . LEU A 1 98 ? -2.908 -6.903 -3.096 1.00 97.25 98 LEU A C 1
ATOM 791 O O . LEU A 1 98 ? -2.423 -7.922 -2.599 1.00 97.25 98 LEU A O 1
ATOM 795 N N . TYR A 1 99 ? -4.162 -6.535 -2.865 1.00 95.88 99 TYR A N 1
ATOM 796 C CA . TYR A 1 99 ? -5.074 -7.324 -2.041 1.00 95.88 99 TYR A CA 1
ATOM 797 C C . TYR A 1 99 ? -6.424 -7.537 -2.716 1.00 95.88 99 TYR A C 1
ATOM 799 O O . TYR A 1 99 ? -6.880 -6.731 -3.519 1.00 95.88 99 TYR A O 1
ATOM 807 N N . SER A 1 100 ? -7.058 -8.645 -2.359 1.00 94.75 100 SER A N 1
ATOM 808 C CA . SER A 1 100 ? -8.411 -9.003 -2.787 1.00 94.75 100 SER A CA 1
ATOM 809 C C . SER A 1 100 ? -9.486 -8.182 -2.083 1.00 94.75 100 SER A C 1
ATOM 811 O O . SER A 1 100 ? -9.278 -7.654 -0.987 1.00 94.75 100 SER A O 1
ATOM 813 N N . LYS A 1 101 ? -10.681 -8.113 -2.662 1.00 91.81 101 LYS A N 1
ATOM 814 C CA . LYS A 1 101 ? -11.817 -7.443 -2.023 1.00 91.81 101 LYS A CA 1
ATOM 815 C C . LYS A 1 101 ? -12.149 -8.055 -0.655 1.00 91.81 101 LYS A C 1
ATOM 817 O O . LYS A 1 101 ? -12.362 -7.325 0.312 1.00 91.81 101 LYS A O 1
ATOM 822 N N . GLU A 1 102 ? -12.098 -9.377 -0.548 1.00 91.44 102 GLU A N 1
ATOM 823 C CA . GLU A 1 102 ? -12.359 -10.146 0.673 1.00 91.44 102 GLU A CA 1
ATOM 824 C C . GLU A 1 102 ? -11.350 -9.785 1.776 1.00 91.44 102 GLU A C 1
ATOM 826 O O . GLU A 1 102 ? -11.679 -9.763 2.964 1.00 91.44 102 GLU A O 1
ATOM 831 N N . TRP A 1 103 ? -10.108 -9.444 1.404 1.00 93.56 103 TRP A N 1
ATOM 832 C CA . TRP A 1 103 ? -9.128 -8.905 2.348 1.00 93.56 103 TRP A CA 1
ATOM 833 C C . TRP A 1 103 ? -9.577 -7.559 2.925 1.00 93.56 103 TRP A C 1
ATOM 835 O O . TRP A 1 103 ? -9.512 -7.370 4.142 1.00 93.56 103 TRP A O 1
ATOM 845 N N . ALA A 1 104 ? -10.059 -6.642 2.082 1.00 90.25 104 ALA A N 1
ATOM 846 C CA . ALA A 1 104 ? -10.515 -5.316 2.504 1.00 90.25 104 ALA A CA 1
ATOM 847 C C . ALA A 1 104 ? -11.758 -5.371 3.410 1.00 90.25 104 ALA A C 1
ATOM 849 O O . ALA A 1 104 ? -11.913 -4.534 4.302 1.00 90.25 104 ALA A O 1
ATOM 850 N N . GLU A 1 105 ? -12.615 -6.380 3.233 1.00 89.19 105 GLU A N 1
ATOM 851 C CA . GLU A 1 105 ? -13.776 -6.624 4.099 1.00 89.19 105 GLU A CA 1
ATOM 852 C C . GLU A 1 105 ? -13.367 -7.006 5.531 1.00 89.19 105 GLU A C 1
ATOM 854 O O . GLU A 1 105 ? -14.058 -6.671 6.496 1.00 89.19 105 GLU A O 1
ATOM 859 N N . ILE A 1 106 ? -12.212 -7.660 5.693 1.00 89.88 106 ILE A N 1
ATOM 860 C CA . ILE A 1 106 ? -11.677 -8.060 7.001 1.00 89.88 106 ILE A CA 1
ATOM 861 C C . ILE A 1 106 ? -10.774 -6.974 7.595 1.00 89.88 106 ILE A C 1
ATOM 863 O O . ILE A 1 106 ? -10.858 -6.689 8.793 1.00 89.88 106 ILE A O 1
ATOM 867 N N . PHE A 1 107 ? -9.897 -6.388 6.779 1.00 89.75 107 PHE A N 1
ATOM 868 C CA . PHE A 1 107 ? -8.903 -5.388 7.166 1.00 89.75 107 PHE A CA 1
ATOM 869 C C . PHE A 1 107 ? -9.226 -4.047 6.509 1.00 89.75 107 PHE A C 1
ATOM 871 O O . PHE A 1 107 ? -8.679 -3.685 5.469 1.00 89.75 107 PHE A O 1
ATOM 878 N N . ASN A 1 108 ? -10.089 -3.270 7.158 1.00 86.12 108 ASN A N 1
ATOM 879 C CA . ASN A 1 108 ? -10.470 -1.934 6.687 1.00 86.12 108 ASN A CA 1
ATOM 880 C C . ASN A 1 108 ? -9.337 -0.889 6.759 1.00 86.12 108 ASN A C 1
ATOM 882 O O . ASN A 1 108 ? -9.509 0.229 6.277 1.00 86.12 108 ASN A O 1
ATOM 886 N N . ILE A 1 109 ? -8.194 -1.227 7.362 1.00 88.50 109 ILE A N 1
ATOM 887 C CA . ILE A 1 109 ? -6.965 -0.445 7.284 1.00 88.50 109 ILE A CA 1
ATOM 888 C C . ILE A 1 109 ? -5.861 -1.374 6.782 1.00 88.50 109 ILE A C 1
ATOM 890 O O . ILE A 1 109 ? -5.394 -2.242 7.520 1.00 88.50 109 ILE A O 1
ATOM 894 N N . THR A 1 110 ? -5.424 -1.149 5.545 1.00 93.44 110 THR A N 1
ATOM 895 C CA . THR A 1 110 ? -4.208 -1.732 4.967 1.00 93.44 110 THR A CA 1
ATOM 896 C C . THR A 1 110 ? -3.308 -0.583 4.529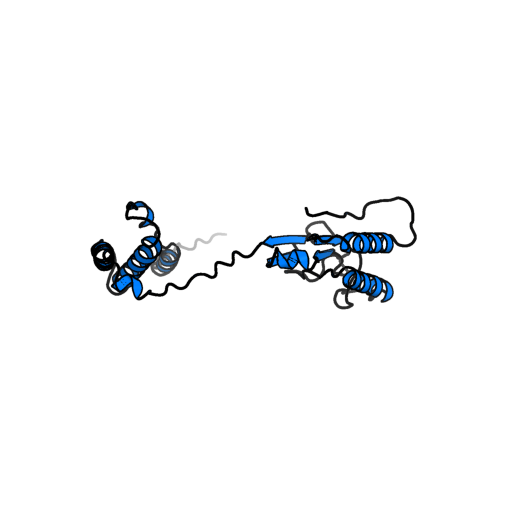 1.00 93.44 110 THR A C 1
ATOM 898 O O . THR A 1 110 ? -3.731 0.264 3.747 1.00 93.44 110 THR A O 1
ATOM 901 N N . ARG A 1 111 ? -2.092 -0.515 5.073 1.00 94.75 111 ARG A N 1
ATOM 902 C CA . ARG A 1 111 ? -1.097 0.524 4.789 1.00 94.75 111 ARG A CA 1
ATOM 903 C C . ARG A 1 111 ? 0.196 -0.112 4.317 1.00 94.75 111 ARG A C 1
ATOM 905 O O . ARG A 1 111 ? 0.612 -1.147 4.837 1.00 94.75 111 ARG A O 1
ATOM 912 N N . VAL A 1 112 ? 0.848 0.551 3.373 1.00 97.50 112 VAL A N 1
ATOM 913 C CA . VAL A 1 112 ? 2.160 0.160 2.864 1.00 97.50 112 VAL A CA 1
ATOM 914 C C . VAL A 1 112 ? 3.085 1.355 2.997 1.00 97.50 112 VAL A C 1
ATOM 916 O O . VAL A 1 112 ? 2.793 2.409 2.448 1.00 97.50 112 VAL A O 1
ATOM 919 N N . ALA A 1 113 ? 4.192 1.210 3.715 1.00 97.12 113 ALA A N 1
ATOM 920 C CA . ALA A 1 113 ? 5.214 2.246 3.810 1.00 97.12 113 ALA A CA 1
ATOM 921 C C . ALA A 1 113 ? 6.480 1.809 3.072 1.00 97.12 113 ALA A C 1
ATOM 923 O O . ALA A 1 113 ? 6.976 0.698 3.280 1.00 97.12 113 ALA A O 1
ATOM 924 N N . HIS A 1 114 ? 7.024 2.694 2.239 1.00 97.00 114 HIS A N 1
ATOM 925 C CA . HIS A 1 114 ? 8.333 2.505 1.622 1.00 97.00 114 HIS A CA 1
ATOM 926 C C . HIS A 1 114 ? 9.410 2.932 2.623 1.00 97.00 114 HIS A C 1
ATOM 928 O O . HIS A 1 114 ? 9.544 4.110 2.961 1.00 97.00 114 HIS A O 1
ATOM 934 N N . LEU A 1 115 ? 10.166 1.964 3.139 1.00 94.25 115 LEU A N 1
ATOM 935 C CA . LEU A 1 115 ? 11.211 2.222 4.122 1.00 94.25 115 LEU A CA 1
ATOM 936 C C . LEU A 1 115 ? 12.496 2.721 3.443 1.00 94.25 115 LEU A C 1
ATOM 938 O O . LEU A 1 115 ? 12.790 2.318 2.316 1.00 94.25 115 LEU A O 1
ATOM 942 N N . PRO A 1 116 ? 13.317 3.544 4.125 1.00 91.75 116 PRO A N 1
ATOM 943 C CA . PRO A 1 116 ? 14.576 4.027 3.570 1.00 91.75 116 PRO A CA 1
ATOM 944 C C . PRO A 1 116 ? 15.504 2.886 3.135 1.00 91.75 116 PRO A C 1
ATOM 946 O O . PRO A 1 116 ? 15.835 1.998 3.927 1.00 91.75 116 PRO A O 1
ATOM 949 N N . ARG A 1 117 ? 15.983 2.940 1.887 1.00 86.75 117 ARG A N 1
ATOM 950 C CA . ARG A 1 117 ? 16.999 2.007 1.383 1.00 86.75 117 ARG A CA 1
ATOM 951 C C . ARG A 1 117 ? 18.385 2.407 1.891 1.00 86.75 117 ARG A C 1
ATOM 953 O O . ARG A 1 117 ? 18.702 3.591 1.992 1.00 86.75 117 ARG A O 1
ATOM 960 N N . ARG A 1 118 ? 19.222 1.418 2.216 1.00 83.44 118 ARG A N 1
ATOM 961 C CA . ARG A 1 118 ? 20.624 1.625 2.629 1.00 83.44 118 ARG A CA 1
ATOM 962 C C . ARG A 1 118 ? 21.570 1.226 1.498 1.00 83.44 118 ARG A C 1
ATOM 964 O O . ARG A 1 118 ? 22.098 2.085 0.806 1.00 83.44 118 ARG A O 1
ATOM 971 N N . LEU A 1 119 ? 21.751 -0.080 1.306 1.00 88.81 119 LEU A N 1
ATOM 972 C CA . LEU A 1 119 ? 22.697 -0.657 0.341 1.00 88.81 119 LEU A CA 1
ATOM 973 C C . LEU A 1 119 ? 22.012 -1.366 -0.838 1.00 88.81 119 LEU A C 1
ATOM 975 O O . LEU A 1 119 ? 22.697 -1.824 -1.744 1.00 88.81 119 LEU A O 1
ATOM 979 N N . SER A 1 120 ? 20.681 -1.466 -0.822 1.00 92.38 120 SER A N 1
ATOM 980 C CA . SER A 1 120 ? 19.897 -2.040 -1.916 1.00 92.38 120 SER A CA 1
ATOM 981 C C . SER A 1 120 ? 19.486 -0.951 -2.903 1.00 92.38 120 SER A C 1
ATOM 983 O O . SER A 1 120 ? 19.291 0.211 -2.537 1.00 92.38 120 SER A O 1
ATOM 985 N N . ASP A 1 121 ? 19.355 -1.349 -4.159 1.00 93.94 121 ASP A N 1
ATOM 986 C CA . ASP A 1 121 ? 18.650 -0.617 -5.202 1.00 93.94 121 ASP A CA 1
ATOM 987 C C . ASP A 1 121 ? 17.130 -0.586 -4.983 1.00 93.94 121 ASP A C 1
ATOM 989 O O . ASP A 1 121 ? 16.480 0.283 -5.561 1.00 93.94 121 ASP A O 1
ATOM 993 N N . HIS A 1 122 ? 16.585 -1.436 -4.100 1.00 96.12 122 HIS A N 1
ATOM 994 C CA . HIS A 1 122 ? 15.182 -1.442 -3.688 1.00 96.12 122 HIS A CA 1
ATOM 995 C C . HIS A 1 122 ? 14.928 -0.786 -2.314 1.00 96.12 122 HIS A C 1
ATOM 997 O O . HIS A 1 122 ? 15.727 -0.895 -1.376 1.00 96.12 122 HIS A O 1
ATOM 1003 N N . HIS A 1 123 ? 13.765 -0.147 -2.171 1.00 93.19 123 HIS A N 1
ATOM 1004 C CA . HIS A 1 123 ? 13.167 0.254 -0.898 1.00 93.19 123 HIS A CA 1
ATOM 1005 C C . HIS A 1 123 ? 12.376 -0.922 -0.304 1.00 93.19 123 HIS A C 1
ATOM 1007 O O . HIS A 1 123 ? 11.476 -1.439 -0.966 1.00 93.19 123 HIS A O 1
ATOM 1013 N N . PRO A 1 124 ? 12.653 -1.344 0.943 1.00 95.06 124 PRO A N 1
ATOM 1014 C CA . PRO A 1 124 ? 11.833 -2.350 1.608 1.00 95.06 124 PRO A CA 1
ATOM 1015 C C . PRO A 1 124 ? 10.393 -1.862 1.812 1.00 95.06 124 PRO A C 1
ATOM 1017 O O . PRO A 1 124 ? 10.175 -0.708 2.181 1.00 95.06 124 PRO A O 1
ATOM 1020 N N . LEU A 1 125 ? 9.419 -2.758 1.648 1.00 95.62 125 LEU A N 1
ATOM 1021 C CA . LEU A 1 125 ? 8.011 -2.480 1.937 1.00 95.62 125 LEU A CA 1
ATOM 1022 C C . LEU A 1 125 ? 7.651 -2.927 3.361 1.00 95.62 125 LEU A C 1
ATOM 1024 O O . LEU A 1 125 ? 7.907 -4.070 3.742 1.00 95.62 125 LEU A O 1
ATOM 1028 N N . CYS A 1 126 ? 7.026 -2.041 4.137 1.00 95.94 126 CYS A N 1
ATOM 1029 C CA . CYS A 1 126 ? 6.403 -2.371 5.418 1.00 95.94 126 CYS A CA 1
ATOM 1030 C C . CYS A 1 126 ? 4.886 -2.418 5.246 1.00 95.94 126 CYS A C 1
ATOM 1032 O O . CYS A 1 126 ? 4.295 -1.425 4.830 1.00 95.94 126 CYS A O 1
ATOM 1034 N N . ILE A 1 127 ? 4.266 -3.554 5.567 1.00 95.75 127 ILE A N 1
ATOM 1035 C CA . ILE A 1 127 ? 2.823 -3.764 5.422 1.00 95.75 127 ILE A CA 1
ATOM 1036 C C . ILE A 1 127 ? 2.194 -3.788 6.810 1.00 95.75 127 ILE A C 1
ATOM 1038 O O . ILE A 1 127 ? 2.525 -4.646 7.629 1.00 95.75 127 ILE A O 1
ATOM 1042 N N . GLU A 1 128 ? 1.261 -2.877 7.056 1.00 93.56 128 GLU A N 1
ATOM 1043 C CA . GLU A 1 128 ? 0.441 -2.857 8.262 1.00 93.56 128 GLU A CA 1
ATOM 1044 C C . GLU A 1 128 ? -1.014 -3.127 7.880 1.00 93.56 128 GLU A C 1
ATOM 1046 O O . GLU A 1 128 ? -1.609 -2.398 7.089 1.00 93.56 128 GLU A O 1
ATOM 1051 N N . ALA A 1 129 ? -1.597 -4.175 8.455 1.00 92.25 129 ALA A N 1
ATOM 1052 C CA . ALA A 1 129 ? -3.001 -4.504 8.275 1.00 92.25 129 ALA A CA 1
ATOM 1053 C C . ALA A 1 129 ? -3.670 -4.612 9.641 1.00 92.25 129 ALA A C 1
ATOM 1055 O O . ALA A 1 129 ? -3.238 -5.385 10.500 1.00 92.25 129 ALA A O 1
ATOM 1056 N N . SER A 1 130 ? -4.732 -3.840 9.847 1.00 87.38 130 SER A N 1
ATOM 1057 C CA . SER A 1 130 ? -5.507 -3.884 11.079 1.00 87.38 130 SER A CA 1
ATOM 1058 C C . SER A 1 130 ? -6.995 -3.947 10.780 1.00 87.38 130 SER A C 1
ATOM 1060 O O . SER A 1 130 ? -7.505 -3.361 9.825 1.00 87.38 130 SER A O 1
ATOM 1062 N N . LYS A 1 131 ? -7.702 -4.695 11.624 1.00 86.69 131 LYS A N 1
ATOM 1063 C CA . LYS A 1 131 ? -9.150 -4.580 11.728 1.00 86.69 131 LYS A CA 1
ATOM 1064 C C . LYS A 1 131 ? -9.381 -3.317 12.543 1.00 86.69 131 LYS A C 1
ATOM 1066 O O . LYS A 1 131 ? -8.950 -3.279 13.696 1.00 86.69 131 LYS A O 1
ATOM 1071 N N . ALA A 1 132 ? -9.999 -2.279 11.991 1.00 64.94 132 ALA A N 1
ATOM 1072 C CA . ALA A 1 132 ? -10.357 -1.145 12.824 1.00 64.94 132 ALA A CA 1
ATOM 1073 C C . ALA A 1 132 ? -11.330 -1.668 13.870 1.00 64.94 132 ALA A C 1
ATOM 1075 O O . ALA A 1 132 ? -12.411 -2.170 13.552 1.00 64.94 132 ALA A O 1
ATOM 1076 N N . ASP A 1 133 ? -10.947 -1.524 15.131 1.00 60.94 133 ASP A N 1
ATOM 1077 C CA . ASP A 1 133 ? -11.915 -1.544 16.202 1.00 60.94 133 ASP A CA 1
ATOM 1078 C C . ASP A 1 133 ? -12.935 -0.452 15.861 1.00 60.94 133 ASP A C 1
ATOM 1080 O O . ASP A 1 133 ? -12.642 0.739 15.964 1.00 60.94 133 ASP A O 1
ATOM 1084 N N . ASN A 1 134 ? -14.162 -0.837 15.502 1.00 55.28 134 ASN A N 1
ATOM 1085 C CA . ASN A 1 134 ? -15.304 0.071 15.315 1.00 55.28 134 ASN A CA 1
ATOM 1086 C C . ASN A 1 134 ? -15.665 0.869 16.590 1.00 55.28 134 ASN A C 1
ATOM 1088 O O . ASN A 1 134 ? -16.725 1.491 16.683 1.00 55.28 134 ASN A O 1
ATOM 1092 N N . LYS A 1 135 ? -14.788 0.899 17.597 1.00 54.41 135 LYS A N 1
ATOM 1093 C CA . LYS A 1 135 ? -14.853 1.789 18.744 1.00 54.41 135 LYS A CA 1
ATOM 1094 C C . LYS A 1 135 ? -14.474 3.195 18.290 1.00 54.41 135 LYS A C 1
ATOM 1096 O O . LYS A 1 135 ? -13.412 3.717 18.626 1.00 54.41 135 LYS A O 1
ATOM 1101 N N . LYS A 1 136 ? -15.404 3.856 17.592 1.00 56.38 136 LYS A N 1
ATOM 1102 C CA . LYS A 1 136 ? -15.464 5.323 17.600 1.00 56.38 136 LYS A CA 1
ATOM 1103 C C . LYS A 1 136 ? -15.278 5.773 19.056 1.00 56.38 136 LYS A C 1
ATOM 1105 O O . LYS A 1 136 ? -15.898 5.167 19.939 1.00 56.38 136 LYS A O 1
ATOM 1110 N N . PRO A 1 137 ? -14.468 6.802 19.358 1.00 53.38 137 PRO A N 1
ATOM 1111 C CA . PRO A 1 137 ? -14.443 7.352 20.702 1.00 53.38 137 PRO A CA 1
ATOM 1112 C C . PRO A 1 137 ? -15.863 7.817 21.043 1.00 53.38 137 PRO A C 1
ATOM 1114 O O . PRO A 1 137 ? -16.341 8.824 20.527 1.00 53.38 137 PRO A O 1
ATOM 1117 N N . SER A 1 138 ? -16.572 7.044 21.870 1.00 58.06 138 SER A N 1
ATOM 1118 C CA . SER A 1 138 ? -17.911 7.398 22.331 1.00 58.06 138 SER A CA 1
ATOM 1119 C C . SER A 1 138 ? -17.818 8.740 23.053 1.00 58.06 138 SER A C 1
ATOM 1121 O O . SER A 1 138 ? -17.186 8.866 24.112 1.00 58.06 138 SER A O 1
ATOM 1123 N N . SER A 1 139 ? -18.444 9.765 22.473 1.00 66.06 139 SER A N 1
ATOM 1124 C CA . SER A 1 139 ? -18.797 10.949 23.238 1.00 66.06 139 SER A CA 1
ATOM 1125 C C . SER A 1 139 ? -19.754 10.504 24.339 1.00 66.06 139 SER A C 1
ATOM 1127 O O . SER A 1 139 ? -20.667 9.706 24.123 1.00 66.06 139 SER A O 1
ATOM 1129 N N . PHE A 1 140 ? -19.492 10.957 25.561 1.00 73.75 140 PHE A N 1
ATOM 1130 C CA . PHE A 1 140 ? -20.402 10.680 26.660 1.00 73.75 140 PHE A CA 1
ATOM 1131 C C . PHE A 1 140 ? -21.669 11.490 26.445 1.00 73.75 140 PHE A C 1
ATOM 1133 O O . PHE A 1 140 ? -21.595 12.703 26.256 1.00 73.75 140 PHE A O 1
ATOM 1140 N N . ARG A 1 141 ? -22.810 10.809 26.486 1.00 78.00 141 ARG A N 1
ATOM 1141 C CA . ARG A 1 141 ? -24.129 11.429 26.486 1.00 78.00 141 ARG A CA 1
ATOM 1142 C C . ARG A 1 141 ? -24.777 11.106 27.816 1.00 78.00 141 ARG A C 1
ATOM 1144 O O . ARG A 1 141 ? -24.765 9.948 28.233 1.00 78.00 141 ARG A O 1
ATOM 1151 N N . PHE A 1 142 ? -25.297 12.131 28.478 1.00 80.25 142 PHE A N 1
ATOM 1152 C CA . PHE A 1 142 ? -26.120 11.920 29.653 1.00 80.25 142 PHE A CA 1
ATOM 1153 C C . PHE A 1 142 ? -27.393 11.184 29.235 1.00 80.25 142 PHE A C 1
ATOM 1155 O O . PHE A 1 142 ? -28.041 11.594 28.275 1.00 80.25 142 PHE A O 1
ATOM 1162 N N . GLN A 1 143 ? -27.716 10.082 29.908 1.00 79.94 143 GLN A N 1
ATOM 1163 C CA . GLN A 1 143 ? -28.931 9.326 29.625 1.00 79.94 143 GLN A CA 1
ATOM 1164 C C . GLN A 1 143 ? -29.989 9.667 30.673 1.00 79.94 143 GLN A C 1
ATOM 1166 O O . GLN A 1 143 ? -29.737 9.511 31.867 1.00 79.94 143 GLN A O 1
ATOM 1171 N N . ASN A 1 144 ? -31.183 10.086 30.238 1.00 83.56 144 ASN A N 1
ATOM 1172 C CA . ASN A 1 144 ? -32.276 10.467 31.145 1.00 83.56 144 ASN A CA 1
ATOM 1173 C C . ASN A 1 144 ? -32.659 9.348 32.125 1.00 83.56 144 ASN A C 1
ATOM 1175 O O . ASN A 1 144 ? -33.017 9.639 33.260 1.00 83.56 144 ASN A O 1
ATOM 1179 N N . MET A 1 145 ? -32.494 8.076 31.738 1.00 82.69 145 MET A N 1
ATOM 1180 C CA . MET A 1 145 ? -32.719 6.931 32.632 1.00 82.69 145 MET A CA 1
ATOM 1181 C C . MET A 1 145 ? -31.916 7.004 33.937 1.00 82.69 145 MET A C 1
ATOM 1183 O O . MET A 1 145 ? -32.371 6.492 34.956 1.00 82.69 145 MET A O 1
ATOM 1187 N N . TRP A 1 146 ? -30.747 7.657 33.945 1.00 83.88 146 TRP A N 1
ATOM 1188 C CA . TRP A 1 146 ? -29.955 7.802 35.163 1.00 83.88 146 TRP A CA 1
ATOM 1189 C C . TRP A 1 146 ? -30.679 8.622 36.222 1.00 83.88 146 TRP A C 1
ATOM 1191 O O . TRP A 1 146 ? -30.565 8.286 37.390 1.00 83.88 146 TRP A O 1
ATOM 1201 N N . LEU A 1 147 ? -31.486 9.617 35.843 1.00 83.31 147 LEU A N 1
ATOM 1202 C CA . LEU A 1 147 ? -32.270 10.406 36.802 1.00 83.31 147 LEU A CA 1
ATOM 1203 C C . LEU A 1 147 ? -33.268 9.550 37.591 1.00 83.31 147 LEU A C 1
ATOM 1205 O O . LEU A 1 147 ? -33.607 9.889 38.720 1.00 83.31 147 LEU A O 1
ATOM 1209 N N . HIS A 1 148 ? -33.704 8.435 37.007 1.00 82.44 148 HIS A N 1
ATOM 1210 C CA . HIS A 1 148 ? -34.652 7.505 37.614 1.00 82.44 148 HIS A CA 1
ATOM 1211 C C . HIS A 1 148 ? -33.965 6.340 38.341 1.00 82.44 148 HIS A C 1
ATOM 1213 O O . HIS A 1 148 ? -34.634 5.550 39.004 1.00 82.44 148 HIS A O 1
ATOM 1219 N N . HIS A 1 149 ? -32.638 6.213 38.243 1.00 83.62 149 HIS A N 1
ATOM 1220 C CA . HIS A 1 149 ? -31.906 5.143 38.908 1.00 83.62 149 HIS A CA 1
ATOM 1221 C C . HIS A 1 149 ? -31.692 5.474 40.390 1.00 83.62 149 HIS A C 1
ATOM 1223 O O . HIS A 1 149 ? -31.115 6.508 40.728 1.00 83.62 149 HIS A O 1
ATOM 1229 N N . HIS A 1 150 ? -32.083 4.563 41.284 1.00 85.19 150 HIS A N 1
ATOM 1230 C CA . HIS A 1 150 ? -32.058 4.778 42.739 1.00 85.19 150 HIS A CA 1
ATOM 1231 C C . HIS A 1 150 ? -30.680 5.208 43.289 1.00 85.19 150 HIS A C 1
ATOM 1233 O O . HIS A 1 150 ? -30.599 5.989 44.233 1.00 85.19 150 HIS A O 1
ATOM 1239 N N . SER A 1 151 ? -29.579 4.743 42.686 1.00 83.62 151 SER A N 1
ATOM 1240 C CA . SER A 1 151 ? -28.211 5.077 43.117 1.00 83.62 151 SER A CA 1
ATOM 1241 C C . SER A 1 151 ? -27.621 6.343 42.478 1.00 83.62 151 SER A C 1
ATOM 1243 O O . SER A 1 151 ? -26.483 6.709 42.787 1.00 83.62 151 SER A O 1
ATOM 1245 N N . PHE A 1 152 ? -28.346 7.022 41.582 1.00 85.38 152 PHE A N 1
ATOM 1246 C CA . PHE A 1 152 ? -27.809 8.142 40.804 1.00 85.38 152 PHE A CA 1
ATOM 1247 C C . PHE A 1 152 ? -27.368 9.312 41.679 1.00 85.38 152 PHE A C 1
ATOM 1249 O O . PHE A 1 152 ? -26.198 9.700 41.644 1.00 85.38 152 PHE A O 1
ATOM 1256 N N . LEU A 1 153 ? -28.275 9.837 42.509 1.00 89.06 153 LEU A N 1
ATOM 1257 C CA . LEU A 1 153 ? -27.974 10.966 43.393 1.00 89.06 153 LEU A CA 1
ATOM 1258 C C . LEU A 1 153 ? -26.840 10.631 44.366 1.00 89.06 153 LEU A C 1
ATOM 1260 O O . LEU A 1 153 ? -25.946 11.451 44.574 1.00 89.06 153 LEU A O 1
ATOM 1264 N N . GLN A 1 154 ? -26.823 9.406 44.900 1.00 87.69 154 GLN A N 1
ATOM 1265 C CA . GLN A 1 154 ? -25.754 8.938 45.781 1.00 87.69 154 GLN A CA 1
ATOM 1266 C C . GLN A 1 154 ? -24.397 8.903 45.062 1.00 87.69 154 GLN A C 1
ATOM 1268 O O . GLN A 1 154 ? -23.401 9.375 45.607 1.00 87.69 154 GLN A O 1
ATOM 1273 N N . THR A 1 155 ? -24.360 8.412 43.822 1.00 85.56 155 THR A N 1
ATOM 1274 C CA . THR A 1 155 ? -23.139 8.338 43.004 1.00 85.56 155 THR A CA 1
ATOM 1275 C C . THR A 1 155 ? -22.588 9.729 42.686 1.00 85.56 155 THR A C 1
ATOM 1277 O O . THR A 1 155 ? -21.379 9.961 42.780 1.00 85.56 155 THR A O 1
ATOM 1280 N N . VAL A 1 156 ? -23.464 10.677 42.333 1.00 89.81 156 VAL A N 1
ATOM 1281 C CA . VAL A 1 156 ? -23.075 12.075 42.095 1.00 89.81 156 VAL A CA 1
ATOM 1282 C C . VAL A 1 156 ? -22.528 12.691 43.382 1.00 89.81 156 VAL A C 1
ATOM 1284 O O . VAL A 1 156 ? -21.421 13.229 43.367 1.00 89.81 156 VAL A O 1
ATOM 1287 N N . LYS A 1 157 ? -23.244 12.546 44.504 1.00 89.62 157 LYS A N 1
ATOM 1288 C CA . LYS A 1 157 ? -22.837 13.074 45.814 1.00 89.62 157 LYS A CA 1
ATOM 1289 C C . LYS A 1 157 ? -21.452 12.567 46.229 1.00 89.62 157 LYS A C 1
ATOM 1291 O O . LYS A 1 157 ? -20.543 13.374 46.416 1.00 89.62 157 LYS A O 1
ATOM 1296 N N . GLN A 1 158 ? -21.251 11.249 46.239 1.00 88.06 158 GLN A N 1
ATOM 1297 C CA . GLN A 1 158 ? -19.965 10.627 46.584 1.00 88.06 158 GLN A CA 1
ATOM 1298 C C . GLN A 1 158 ? -18.825 11.092 45.665 1.00 88.06 158 GLN A C 1
ATOM 1300 O O . GLN A 1 158 ? -17.701 11.332 46.108 1.00 88.06 158 GLN A O 1
ATOM 1305 N N . SER A 1 159 ? -19.098 11.264 44.367 1.00 88.69 159 SER A N 1
ATOM 1306 C CA . SER A 1 159 ? -18.098 11.782 43.431 1.00 88.69 159 SER A CA 1
ATOM 1307 C C . SER A 1 159 ? -17.710 13.235 43.747 1.00 88.69 159 SER A C 1
ATOM 1309 O O . SER A 1 159 ? -16.532 13.590 43.646 1.00 88.69 159 SER A O 1
ATOM 1311 N N . TRP A 1 160 ? -18.671 14.071 44.141 1.00 91.50 160 TRP A N 1
ATOM 1312 C CA . TRP A 1 160 ? -18.477 15.508 44.360 1.00 91.50 160 TRP A CA 1
ATOM 1313 C C . TRP A 1 160 ? -17.879 15.877 45.721 1.00 91.50 160 TRP A C 1
ATOM 1315 O O . TRP A 1 160 ? -17.258 16.943 45.814 1.00 91.50 160 TRP A O 1
ATOM 1325 N N . GLU A 1 161 ? -18.054 15.027 46.733 1.00 91.50 161 GLU A N 1
ATOM 1326 C CA . GLU A 1 161 ? -17.508 15.198 48.091 1.00 91.50 161 GLU A CA 1
ATOM 1327 C C . GLU A 1 161 ? -16.016 14.861 48.181 1.00 91.50 161 GLU A C 1
ATOM 1329 O O . GLU A 1 161 ? -15.300 15.400 49.021 1.00 91.50 161 GLU A O 1
ATOM 1334 N N . LEU A 1 162 ? -15.518 14.014 47.280 1.00 85.62 162 LEU A N 1
ATOM 1335 C CA . LEU A 1 162 ? -14.105 13.648 47.254 1.00 85.62 162 LEU A CA 1
ATOM 1336 C C . LEU A 1 162 ? -13.214 14.866 46.923 1.00 85.62 162 LEU A C 1
ATOM 1338 O O . LEU A 1 162 ? -13.483 15.567 45.935 1.00 85.62 162 LEU A O 1
ATOM 1342 N N . PRO A 1 163 ? -12.139 15.097 47.701 1.00 87.12 163 PRO A N 1
ATOM 1343 C CA . PRO A 1 163 ? -11.320 16.297 47.604 1.00 87.12 163 PRO A CA 1
ATOM 1344 C C . PRO A 1 163 ? -10.604 16.390 46.255 1.00 87.12 163 PRO A C 1
ATOM 1346 O O . PRO A 1 163 ? -10.172 15.393 45.677 1.00 87.12 163 PRO A O 1
ATOM 1349 N N . ILE A 1 164 ? -10.489 17.618 45.745 1.00 88.88 164 ILE A N 1
ATOM 1350 C CA . ILE A 1 164 ? -9.744 17.939 44.525 1.00 88.88 164 ILE A CA 1
ATOM 1351 C C . ILE A 1 164 ? -8.849 19.140 44.818 1.00 88.88 164 ILE A C 1
ATOM 1353 O O . ILE A 1 164 ? -9.327 20.212 45.212 1.00 88.88 164 ILE A O 1
ATOM 1357 N N . GLU A 1 165 ? -7.554 18.953 44.593 1.00 87.94 165 GLU A N 1
ATOM 1358 C CA . GLU A 1 165 ? -6.544 20.005 44.658 1.00 87.94 165 GLU A CA 1
ATOM 1359 C C . GLU A 1 165 ? -6.634 20.940 43.442 1.00 87.94 165 GLU A C 1
ATOM 1361 O O . GLU A 1 165 ? -7.026 20.533 42.347 1.00 87.94 165 GLU A O 1
ATOM 1366 N N . GLY A 1 166 ? -6.277 22.212 43.622 1.00 85.56 166 GLY A N 1
ATOM 1367 C CA . GLY A 1 166 ? -6.349 23.250 42.585 1.00 85.56 166 GLY A CA 1
ATOM 1368 C C . GLY A 1 166 ? -7.378 24.335 42.903 1.00 85.56 166 GLY A C 1
ATOM 1369 O O . GLY A 1 166 ? -7.793 24.473 44.049 1.00 85.56 166 GLY A O 1
ATOM 1370 N N . TYR A 1 167 ? -7.801 25.115 41.904 1.00 87.75 167 TYR A N 1
ATOM 1371 C CA . TYR A 1 167 ? -8.657 26.294 42.107 1.00 87.75 167 TYR A CA 1
ATOM 1372 C C . TYR A 1 167 ? -9.747 26.418 41.034 1.00 87.75 167 TYR A C 1
ATOM 1374 O O . TYR A 1 167 ? -9.554 26.007 39.887 1.00 87.75 167 TYR A O 1
ATOM 1382 N N . GLY A 1 168 ? -10.891 26.995 41.421 1.00 88.00 168 GLY A N 1
ATOM 1383 C CA . GLY A 1 168 ? -11.971 27.413 40.520 1.00 88.00 168 GLY A CA 1
ATOM 1384 C C . GLY A 1 168 ? -12.398 26.361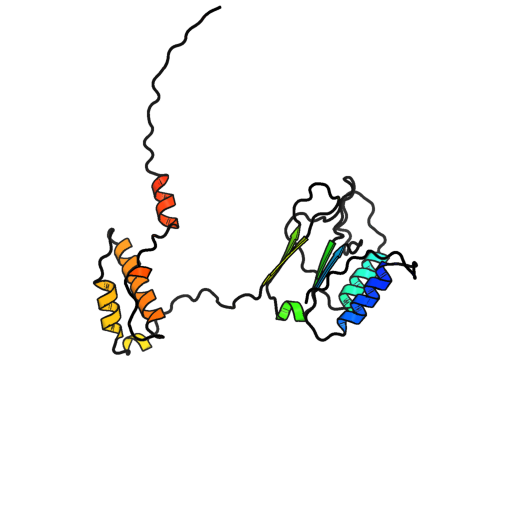 39.489 1.00 88.00 168 GLY A C 1
ATOM 1385 O O . GLY A 1 168 ? -12.743 25.227 39.832 1.00 88.00 168 GLY A O 1
ATOM 1386 N N . MET A 1 169 ? -12.344 26.749 38.211 1.00 87.56 169 MET A N 1
ATOM 1387 C CA . MET A 1 169 ? -12.806 25.967 37.056 1.00 87.56 169 MET A CA 1
ATOM 1388 C C . MET A 1 169 ? -12.126 24.595 36.923 1.00 87.56 169 MET A C 1
ATOM 1390 O O . MET A 1 169 ? -12.747 23.635 36.470 1.00 87.56 169 MET A O 1
ATOM 1394 N N . TYR A 1 170 ? -10.875 24.467 37.377 1.00 85.81 170 TYR A N 1
ATOM 1395 C CA . TYR A 1 170 ? -10.171 23.185 37.371 1.00 85.81 170 TYR A CA 1
ATOM 1396 C C . TYR A 1 170 ? -10.858 22.164 38.284 1.00 85.81 170 TYR A C 1
ATOM 1398 O O . TYR A 1 170 ? -11.070 21.019 37.880 1.00 85.81 170 TYR A O 1
ATOM 1406 N N . LYS A 1 171 ? -11.278 22.578 39.490 1.00 87.38 171 LYS A N 1
ATOM 1407 C CA . LYS A 1 171 ? -12.014 21.687 40.399 1.00 87.38 171 LYS A CA 1
ATOM 1408 C C . LYS A 1 171 ? -13.332 21.247 39.771 1.00 87.38 171 LYS A C 1
ATOM 1410 O O . LYS A 1 171 ? -13.650 20.062 39.815 1.00 87.38 171 LYS A O 1
ATOM 1415 N N . LEU A 1 172 ? -14.063 22.172 39.146 1.00 87.81 172 LEU A N 1
ATOM 1416 C CA . LEU A 1 172 ? -15.326 21.864 38.471 1.00 87.81 172 LEU A CA 1
ATOM 1417 C C . LEU A 1 172 ? -15.131 20.844 37.340 1.00 87.81 172 LEU A C 1
ATOM 1419 O O . LEU A 1 172 ? -15.822 19.827 37.306 1.00 87.81 172 LEU A O 1
ATOM 1423 N N . GLN A 1 173 ? -14.150 21.065 36.461 1.00 88.62 173 GLN A N 1
ATOM 1424 C CA . GLN A 1 173 ? -13.838 20.141 35.370 1.00 88.62 173 GLN A CA 1
ATOM 1425 C C . GLN A 1 173 ? -13.523 18.732 35.889 1.00 88.62 173 GLN A C 1
ATOM 1427 O O . GLN A 1 173 ? -14.013 17.743 35.340 1.00 88.62 173 GLN A O 1
ATOM 1432 N N . GLN A 1 174 ? -12.743 18.629 36.967 1.00 87.31 174 GLN A N 1
ATOM 1433 C CA . GLN A 1 174 ? -12.403 17.344 37.575 1.00 87.31 174 GLN A CA 1
ATOM 1434 C C . GLN A 1 174 ? -13.620 16.661 38.209 1.00 87.31 174 GLN A C 1
ATOM 1436 O O . GLN A 1 174 ? -13.804 15.456 38.028 1.00 87.31 174 GLN A O 1
ATOM 1441 N N . LYS A 1 175 ? -14.504 17.413 38.881 1.00 88.00 175 LYS A N 1
ATOM 1442 C CA . LYS A 1 175 ? -15.770 16.870 39.408 1.00 88.00 175 LYS A CA 1
ATOM 1443 C C . LYS A 1 175 ? -16.656 16.322 38.290 1.00 88.00 175 LYS A C 1
ATOM 1445 O O . LYS A 1 175 ? -17.165 15.205 38.410 1.00 88.00 175 LYS A O 1
ATOM 1450 N N . LEU A 1 176 ? -16.793 17.052 37.181 1.00 89.50 176 LEU A N 1
ATOM 1451 C CA . LEU A 1 176 ? -17.574 16.615 36.017 1.00 89.50 176 LEU A CA 1
ATOM 1452 C C . LEU A 1 176 ? -16.972 15.371 35.354 1.00 89.50 176 LEU A C 1
ATOM 1454 O O . LEU A 1 176 ? -17.695 14.421 35.059 1.00 89.50 176 LEU A O 1
ATOM 1458 N N . TYR A 1 177 ? -15.650 15.335 35.171 1.00 86.31 177 TYR A N 1
ATOM 1459 C CA . TYR A 1 177 ? -14.957 14.176 34.607 1.00 86.31 177 TYR A CA 1
ATOM 1460 C C . TYR A 1 177 ? -15.137 12.921 35.470 1.00 86.31 177 TYR A C 1
ATOM 1462 O O . TYR A 1 177 ? -15.451 11.846 34.953 1.00 86.31 177 TYR A O 1
ATOM 1470 N N . ARG A 1 178 ? -14.987 13.058 36.792 1.00 86.69 178 ARG A N 1
ATOM 1471 C CA . ARG A 1 178 ? -15.167 11.951 37.739 1.00 86.69 178 ARG A CA 1
ATOM 1472 C C . ARG A 1 178 ? -16.604 11.449 37.745 1.00 86.69 178 ARG A C 1
ATOM 1474 O O . ARG A 1 178 ? -16.814 10.252 37.586 1.00 86.69 178 ARG A O 1
ATOM 1481 N N . THR A 1 179 ? -17.574 12.361 37.793 1.00 88.31 179 THR A N 1
ATOM 1482 C CA . THR A 1 179 ? -19.004 12.020 37.727 1.00 88.31 179 THR A CA 1
ATOM 1483 C C . THR A 1 179 ? -19.331 11.276 36.433 1.00 88.31 179 THR A C 1
ATOM 1485 O O . THR A 1 179 ? -19.932 10.207 36.472 1.00 88.31 179 THR A O 1
ATOM 1488 N N . ARG A 1 180 ? -18.844 11.770 35.286 1.00 86.06 180 ARG A N 1
ATOM 1489 C CA . ARG A 1 180 ? -18.951 11.091 33.986 1.00 86.06 180 ARG A CA 1
ATOM 1490 C C . ARG A 1 180 ? -18.385 9.669 34.027 1.00 86.06 180 ARG A C 1
ATOM 1492 O O . ARG A 1 180 ? -18.996 8.755 33.480 1.00 86.06 180 ARG A O 1
ATOM 1499 N N . SER A 1 181 ? -17.212 9.485 34.630 1.00 82.88 181 SER A N 1
ATOM 1500 C CA . SER A 1 181 ? -16.564 8.174 34.737 1.00 82.88 181 SER A CA 1
ATOM 1501 C C . SER A 1 181 ? -17.384 7.209 35.598 1.00 82.88 181 SER A C 1
ATOM 1503 O O . SER A 1 181 ? -17.625 6.076 35.182 1.00 82.88 181 SER A O 1
ATOM 1505 N N . CYS A 1 182 ? -17.874 7.670 36.753 1.00 82.12 182 CYS A N 1
ATOM 1506 C CA . CYS A 1 182 ? -18.719 6.874 37.640 1.00 82.12 182 CYS A CA 1
ATOM 1507 C C . CYS A 1 182 ? -20.032 6.467 36.961 1.00 82.12 182 CYS A C 1
ATOM 1509 O O . CYS A 1 182 ? -20.390 5.296 37.005 1.00 82.12 182 CYS A O 1
ATOM 1511 N N . LEU A 1 183 ? -20.704 7.392 36.268 1.00 81.81 183 LEU A N 1
ATOM 1512 C CA . LEU A 1 183 ? -21.951 7.098 35.552 1.00 81.81 183 LEU A CA 1
ATOM 1513 C C . LEU A 1 183 ? -21.743 6.124 34.387 1.00 81.81 183 LEU A C 1
ATOM 1515 O O . LEU A 1 183 ? -22.567 5.246 34.168 1.00 81.81 183 LEU A O 1
ATOM 1519 N N . ARG A 1 184 ? -20.621 6.233 33.664 1.00 75.81 184 ARG A N 1
ATOM 1520 C CA . ARG A 1 184 ? -20.311 5.338 32.540 1.00 75.81 184 ARG A CA 1
ATOM 1521 C C . ARG A 1 184 ? -19.960 3.915 32.983 1.00 75.81 184 ARG A C 1
ATOM 1523 O O . ARG A 1 184 ? -20.246 2.971 32.257 1.00 75.81 184 ARG A O 1
ATOM 1530 N N . ASN A 1 185 ? -19.298 3.767 34.129 1.00 69.38 185 ASN A N 1
ATOM 1531 C CA . ASN A 1 185 ? -18.804 2.470 34.598 1.00 69.38 185 ASN A CA 1
ATOM 1532 C C . ASN A 1 185 ? -19.770 1.795 35.594 1.00 69.38 185 ASN A C 1
ATOM 1534 O O . ASN A 1 185 ? -19.771 0.572 35.709 1.00 69.38 185 ASN A O 1
ATOM 1538 N N . GLY A 1 186 ? -20.595 2.577 36.299 1.00 58.75 186 GLY A N 1
ATOM 1539 C CA . GLY A 1 186 ? -21.539 2.106 37.316 1.00 58.75 186 GLY A CA 1
ATOM 1540 C C . GLY A 1 186 ? -22.817 1.472 36.764 1.00 58.75 186 GLY A C 1
ATOM 1541 O O . GLY A 1 186 ? -23.505 0.779 37.502 1.00 58.75 186 GLY A O 1
ATOM 1542 N N . THR A 1 187 ? -23.121 1.633 35.473 1.00 52.84 187 THR A N 1
ATOM 1543 C CA . THR A 1 187 ? -24.250 0.942 34.821 1.00 52.84 187 THR A CA 1
ATOM 1544 C C . THR A 1 187 ? -23.974 -0.529 34.503 1.00 52.84 187 THR A C 1
ATOM 1546 O O . THR A 1 187 ? -24.891 -1.230 34.095 1.00 52.84 187 THR A O 1
ATOM 1549 N N . GLY A 1 188 ? -22.729 -1.005 34.647 1.00 46.66 188 GLY A N 1
ATOM 1550 C CA . GLY A 1 188 ? -22.342 -2.371 34.268 1.00 46.66 188 GLY A CA 1
ATOM 1551 C C . GLY A 1 188 ? -21.872 -3.272 35.408 1.00 46.66 188 GLY A C 1
ATOM 1552 O O . GLY A 1 188 ? -21.830 -4.485 35.226 1.00 46.66 188 GLY A O 1
ATOM 1553 N N . LYS A 1 189 ? -21.490 -2.722 36.568 1.00 41.22 189 LYS A N 1
ATOM 1554 C CA . LYS A 1 189 ? -21.031 -3.504 37.723 1.00 41.22 189 LYS A CA 1
ATOM 1555 C C . LYS A 1 189 ? -21.393 -2.786 39.014 1.00 41.22 189 LYS A C 1
ATOM 1557 O O . LYS A 1 189 ? -21.086 -1.608 39.185 1.00 41.22 189 LYS A O 1
ATOM 1562 N N . HIS A 1 190 ? -22.031 -3.535 39.905 1.00 38.41 190 HIS A N 1
ATOM 1563 C CA . HIS A 1 190 ? -22.270 -3.163 41.288 1.00 38.41 190 HIS A CA 1
ATOM 1564 C C . HIS A 1 190 ? -20.994 -2.564 41.907 1.00 38.41 190 HIS A C 1
ATOM 1566 O O . HIS A 1 190 ? -19.889 -3.070 41.714 1.00 38.41 190 HIS A O 1
ATOM 1572 N N . LEU A 1 191 ? -21.191 -1.447 42.604 1.00 49.28 191 LEU A N 1
ATOM 1573 C CA . LEU A 1 191 ? -20.213 -0.625 43.313 1.00 49.28 191 LEU A CA 1
ATOM 1574 C C . LEU A 1 191 ? -19.059 -1.411 43.953 1.00 49.28 191 LEU A C 1
ATOM 1576 O O . LEU A 1 191 ? -19.269 -2.212 44.857 1.00 49.28 191 LEU A O 1
ATOM 1580 N N . GLY A 1 192 ? -17.834 -1.083 43.542 1.00 42.03 192 GLY A N 1
ATOM 1581 C CA . GLY A 1 192 ? -16.617 -1.538 44.202 1.00 42.03 192 GLY A CA 1
ATOM 1582 C C . GLY A 1 192 ? -15.383 -1.297 43.347 1.00 42.03 192 GLY A C 1
ATOM 1583 O O . GLY A 1 192 ? -14.860 -2.235 42.761 1.00 42.03 192 GLY A O 1
ATOM 1584 N N . MET A 1 193 ? -14.898 -0.054 43.254 1.00 36.00 193 MET A N 1
ATOM 1585 C CA . MET A 1 193 ? -13.520 0.180 42.809 1.00 36.00 193 MET A CA 1
ATOM 1586 C C . MET A 1 193 ? -12.807 1.168 43.724 1.00 36.00 193 MET A C 1
ATOM 1588 O O . MET A 1 193 ? -13.218 2.314 43.904 1.00 36.00 193 MET A O 1
ATOM 1592 N N . SER A 1 194 ? -11.727 0.644 44.292 1.00 35.97 194 SER A N 1
ATOM 1593 C CA . SER A 1 194 ? -10.756 1.271 45.165 1.00 35.97 194 SER A CA 1
ATOM 1594 C C . SER A 1 194 ? -10.032 2.449 44.503 1.00 35.97 194 SER A C 1
ATOM 1596 O O . SER A 1 194 ? -9.924 2.574 43.282 1.00 35.97 194 SER A O 1
ATOM 1598 N N . SER A 1 195 ? -9.495 3.305 45.366 1.00 35.62 195 SER A N 1
ATOM 1599 C CA . SER A 1 195 ? -8.746 4.549 45.141 1.00 35.62 195 SER A CA 1
ATOM 1600 C C . SER A 1 195 ? -7.589 4.506 44.122 1.00 35.62 195 SER A C 1
ATOM 1602 O O . SER A 1 195 ? -7.064 5.558 43.759 1.00 35.62 195 SER A O 1
ATOM 1604 N N . ALA A 1 196 ? -7.201 3.340 43.603 1.00 36.88 196 ALA A N 1
ATOM 1605 C CA . ALA A 1 196 ? -5.992 3.158 42.796 1.00 36.88 196 ALA A CA 1
ATOM 1606 C C . ALA A 1 196 ? -6.066 3.719 41.357 1.00 36.88 196 ALA A C 1
ATOM 1608 O O . ALA A 1 196 ? -5.031 3.989 40.750 1.00 36.88 196 ALA A O 1
ATOM 1609 N N . LEU A 1 197 ? -7.261 3.946 40.795 1.00 39.50 197 LEU A N 1
ATOM 1610 C CA . LEU A 1 197 ? -7.403 4.492 39.431 1.00 39.50 197 LEU A CA 1
ATOM 1611 C C . LEU A 1 197 ? -7.399 6.030 39.362 1.00 39.50 197 LEU A C 1
ATOM 1613 O O . LEU A 1 197 ? -7.309 6.593 38.270 1.00 39.50 197 LEU A O 1
ATOM 1617 N N . PHE A 1 198 ? -7.477 6.723 40.501 1.00 44.53 198 PHE A N 1
ATOM 1618 C CA . PHE A 1 198 ? -7.735 8.168 40.534 1.00 44.53 198 PHE A CA 1
ATOM 1619 C C . PHE A 1 198 ? -6.482 9.051 40.484 1.00 44.53 198 PHE A C 1
ATOM 1621 O O . PHE A 1 198 ? -6.611 10.257 40.292 1.00 44.53 198 PHE A O 1
ATOM 1628 N N . ASN A 1 199 ? -5.282 8.465 40.573 1.00 33.34 199 ASN A N 1
ATOM 1629 C CA . ASN A 1 199 ? -4.024 9.207 40.695 1.00 33.34 199 ASN A CA 1
ATOM 1630 C C . ASN A 1 199 ? -3.099 9.106 39.468 1.00 33.34 199 ASN A C 1
ATOM 1632 O O . ASN A 1 199 ? -1.878 9.091 39.598 1.00 33.34 199 ASN A O 1
ATOM 1636 N N . ARG A 1 200 ? -3.648 9.052 38.245 1.00 36.75 200 ARG A N 1
ATOM 1637 C CA . ARG A 1 200 ? -2.831 9.288 37.040 1.00 36.75 200 ARG A CA 1
ATOM 1638 C C . ARG A 1 200 ? -2.810 10.786 36.715 1.00 36.75 200 ARG A C 1
ATOM 1640 O O . ARG A 1 200 ? -3.781 11.282 36.141 1.00 36.75 200 ARG A O 1
ATOM 1647 N N . PRO A 1 201 ? -1.725 11.522 37.019 1.00 38.16 201 PRO A N 1
ATOM 1648 C CA . PRO A 1 201 ? -1.591 12.890 36.552 1.00 38.16 201 PRO A CA 1
ATOM 1649 C C . PRO A 1 201 ? -1.573 12.913 35.023 1.00 38.16 201 PRO A C 1
ATOM 1651 O O . PRO A 1 201 ? -0.867 12.148 34.359 1.00 38.16 201 PRO A O 1
ATOM 1654 N N . ASN A 1 202 ? -2.370 13.814 34.459 1.00 39.03 202 ASN A N 1
ATOM 1655 C CA . ASN A 1 202 ? -2.454 14.051 33.029 1.00 39.03 202 ASN A CA 1
ATOM 1656 C C . ASN A 1 202 ? -1.106 14.617 32.537 1.00 39.03 202 ASN A C 1
ATOM 1658 O O . ASN A 1 202 ? -0.859 15.823 32.618 1.00 39.03 202 ASN A O 1
ATOM 1662 N N . LYS A 1 203 ? -0.205 13.740 32.062 1.00 40.38 203 LYS A N 1
ATOM 1663 C CA . LYS A 1 203 ? 1.170 14.087 31.641 1.00 40.38 203 LYS A CA 1
ATOM 1664 C C . LYS A 1 203 ? 1.222 15.217 30.599 1.00 40.38 203 LYS A C 1
ATOM 1666 O O . LYS A 1 203 ? 2.220 15.925 30.526 1.00 40.38 203 LYS A O 1
ATOM 1671 N N . LYS A 1 204 ? 0.139 15.451 29.846 1.00 42.53 204 LYS A N 1
ATOM 1672 C CA . LYS A 1 204 ? 0.065 16.533 28.849 1.00 42.53 204 LYS A CA 1
ATOM 1673 C C . LYS A 1 204 ? -0.015 17.943 29.450 1.00 42.53 204 LYS A C 1
ATOM 1675 O O . LYS A 1 204 ? 0.410 18.884 28.789 1.00 42.53 204 LYS A O 1
ATOM 1680 N N . LEU A 1 205 ? -0.497 18.116 30.686 1.00 41.69 205 LEU A N 1
ATOM 1681 C CA . LEU A 1 205 ? -0.650 19.454 31.283 1.00 41.69 205 LEU A CA 1
ATOM 1682 C C . LEU A 1 205 ? 0.604 19.927 32.043 1.00 41.69 205 LEU A C 1
ATOM 1684 O O . LEU A 1 205 ? 0.848 21.128 32.135 1.00 41.69 205 LEU A O 1
ATOM 1688 N N . GLN A 1 206 ? 1.436 19.003 32.540 1.00 37.88 206 GLN A N 1
ATOM 1689 C CA . GLN A 1 206 ? 2.671 19.355 33.259 1.00 37.88 206 GLN A CA 1
ATOM 1690 C C . GLN A 1 206 ? 3.807 19.806 32.328 1.00 37.88 206 GLN A C 1
ATOM 1692 O O . GLN A 1 206 ? 4.624 20.635 32.721 1.00 37.88 206 GLN A O 1
ATOM 1697 N N . MET A 1 207 ? 3.834 19.332 31.078 1.00 38.50 207 MET A N 1
ATOM 1698 C CA . MET A 1 207 ? 4.868 19.708 30.101 1.00 38.50 207 MET A CA 1
ATOM 1699 C C . MET A 1 207 ? 4.792 21.189 29.689 1.00 38.50 207 MET A C 1
ATOM 1701 O O . MET A 1 207 ? 5.817 21.784 29.372 1.00 38.50 207 MET A O 1
ATOM 1705 N N . ARG A 1 208 ? 3.605 21.814 29.757 1.00 43.25 208 ARG A N 1
ATOM 1706 C CA . ARG A 1 208 ? 3.422 23.237 29.418 1.00 43.25 208 ARG A CA 1
ATOM 1707 C C . ARG A 1 208 ? 3.817 24.207 30.533 1.00 43.25 208 ARG A C 1
ATOM 1709 O O . ARG A 1 208 ? 4.162 25.337 30.226 1.00 43.25 208 ARG A O 1
ATOM 1716 N N . LYS A 1 209 ? 3.813 23.792 31.806 1.00 43.06 209 LYS A N 1
ATOM 1717 C CA . LYS A 1 209 ? 4.208 24.679 32.919 1.00 43.06 209 LYS A CA 1
ATOM 1718 C C . LYS A 1 209 ? 5.725 24.789 33.100 1.00 43.06 209 LYS A C 1
ATOM 1720 O O . LYS A 1 209 ? 6.193 25.824 33.549 1.00 43.06 209 LYS A O 1
ATOM 1725 N N . LYS A 1 210 ? 6.497 23.774 32.691 1.00 43.94 210 LYS A N 1
ATOM 1726 C CA . LYS A 1 210 ? 7.967 23.777 32.824 1.00 43.94 210 LYS A CA 1
ATOM 1727 C C . LYS A 1 210 ? 8.692 24.717 31.847 1.00 43.94 210 LYS A C 1
ATOM 1729 O O . LYS A 1 210 ? 9.850 25.018 32.079 1.00 43.94 210 LYS A O 1
ATOM 1734 N N . HIS A 1 211 ? 8.026 25.194 30.792 1.00 44.19 211 HIS A N 1
ATOM 1735 C CA . HIS A 1 211 ? 8.612 26.115 29.803 1.00 44.19 211 HIS A CA 1
ATOM 1736 C C . HIS A 1 211 ? 8.333 27.605 30.079 1.00 44.19 211 HIS A C 1
ATOM 1738 O O . HIS A 1 211 ? 8.805 28.449 29.329 1.00 44.19 211 HIS A O 1
ATOM 1744 N N . LEU A 1 212 ? 7.574 27.945 31.129 1.00 46.94 212 LEU A N 1
ATOM 1745 C CA . LEU A 1 212 ? 7.174 29.332 31.433 1.00 46.94 212 LEU A CA 1
ATOM 1746 C C . LEU A 1 212 ? 7.776 29.885 32.735 1.00 46.94 212 LEU A C 1
ATOM 1748 O O . LEU A 1 212 ? 7.563 31.048 33.054 1.00 46.94 212 LEU A O 1
ATOM 1752 N N . THR A 1 213 ? 8.546 29.085 33.479 1.00 44.91 213 THR A N 1
ATOM 1753 C CA . THR A 1 213 ? 9.226 29.514 34.713 1.00 44.91 213 THR A CA 1
ATOM 1754 C C . THR A 1 213 ? 10.704 29.130 34.667 1.00 44.91 213 THR A C 1
ATOM 1756 O O . THR A 1 213 ? 11.168 28.298 35.443 1.00 44.91 213 THR A O 1
ATOM 1759 N N . GLY A 1 214 ? 11.433 29.690 33.705 1.00 37.75 214 GLY A N 1
ATOM 1760 C CA . GLY A 1 214 ? 12.891 29.745 33.722 1.00 37.75 214 GLY A CA 1
ATOM 1761 C C . GLY A 1 214 ? 13.301 31.208 33.804 1.00 37.75 214 GLY A C 1
ATOM 1762 O O . GLY A 1 214 ? 13.282 31.907 32.798 1.00 37.75 214 GLY A O 1
ATOM 1763 N N . THR A 1 215 ? 13.591 31.693 35.008 1.00 35.78 215 THR A N 1
ATOM 1764 C CA . THR A 1 215 ? 14.234 32.995 35.236 1.00 35.78 215 THR A CA 1
ATOM 1765 C C . THR A 1 215 ? 15.613 33.024 34.561 1.00 35.78 215 THR A C 1
ATOM 1767 O O . THR A 1 215 ? 16.339 32.035 34.682 1.00 35.78 215 THR A O 1
ATOM 1770 N N . PRO A 1 216 ? 16.011 34.118 33.886 1.00 38.81 216 PRO A N 1
ATOM 1771 C CA . PRO A 1 216 ? 17.329 34.213 33.271 1.00 38.81 216 PRO A CA 1
ATOM 1772 C C . PRO A 1 216 ? 18.395 34.388 34.359 1.00 38.81 216 PRO A C 1
ATOM 1774 O O . PRO A 1 216 ? 18.341 35.335 35.141 1.00 38.81 216 PRO A O 1
ATOM 1777 N N . GLN A 1 217 ? 19.356 33.464 34.424 1.00 38.75 217 GLN A N 1
ATOM 1778 C CA . GLN A 1 217 ? 20.584 33.667 35.190 1.00 38.75 217 GLN A CA 1
ATOM 1779 C C . GLN A 1 217 ? 21.537 34.541 34.370 1.00 38.75 217 GLN A C 1
ATOM 1781 O O . GLN A 1 217 ? 21.867 34.224 33.231 1.00 38.75 217 GLN A O 1
ATOM 1786 N N . SER A 1 218 ? 21.948 35.655 34.967 1.00 40.38 218 SER A N 1
ATOM 1787 C CA . SER A 1 218 ? 22.991 36.560 34.494 1.00 40.38 218 SER A CA 1
ATOM 1788 C C . SER A 1 218 ? 24.359 35.866 34.474 1.00 40.38 218 SER A C 1
ATOM 1790 O O . SER A 1 218 ? 24.789 35.343 35.505 1.00 40.38 218 SER A O 1
ATOM 1792 N N . GLU A 1 219 ? 25.056 35.898 33.338 1.00 43.75 219 GLU A N 1
ATOM 1793 C CA . GLU A 1 219 ? 26.450 35.449 33.232 1.00 43.75 219 GLU A CA 1
ATOM 1794 C C . GLU A 1 219 ? 27.412 36.411 33.954 1.00 43.75 219 GLU A C 1
ATOM 1796 O O . GLU A 1 219 ? 27.293 37.629 33.792 1.00 43.75 219 GLU A O 1
ATOM 1801 N N . PRO A 1 220 ? 28.408 35.914 34.711 1.00 40.00 220 PRO A N 1
ATOM 1802 C CA . PRO A 1 220 ? 29.500 36.744 35.189 1.00 40.00 220 PRO A CA 1
ATOM 1803 C C . PRO A 1 220 ? 30.619 36.838 34.141 1.00 40.00 220 PRO A C 1
ATOM 1805 O O . PRO A 1 220 ? 31.175 35.835 33.690 1.00 40.00 220 PRO A O 1
ATOM 1808 N N . HIS A 1 221 ? 30.984 38.079 33.818 1.00 41.16 221 HIS A N 1
ATOM 1809 C CA . HIS A 1 221 ? 32.169 38.466 33.055 1.00 41.16 221 HIS A CA 1
ATOM 1810 C C . HIS A 1 221 ? 33.439 37.730 33.527 1.00 41.16 221 HIS A C 1
ATOM 1812 O O . HIS A 1 221 ? 33.761 37.737 34.718 1.00 41.16 221 HIS A O 1
ATOM 1818 N N . ARG A 1 222 ? 34.232 37.196 32.584 1.00 36.09 222 ARG A N 1
ATOM 1819 C CA . ARG A 1 222 ? 35.653 36.878 32.811 1.00 36.09 222 ARG A CA 1
ATOM 1820 C C . ARG A 1 222 ? 36.570 37.616 31.835 1.00 36.09 222 ARG A C 1
ATOM 1822 O O . ARG A 1 222 ? 36.179 37.834 30.691 1.00 36.09 222 ARG A O 1
ATOM 1829 N N . PRO A 1 223 ? 37.776 38.001 32.290 1.00 39.84 223 PRO A N 1
ATOM 1830 C CA . PRO A 1 223 ? 38.599 39.001 31.635 1.00 39.84 223 PRO A CA 1
ATOM 1831 C C . PRO A 1 223 ? 39.485 38.411 30.537 1.00 39.84 223 PRO A C 1
ATOM 1833 O O . PRO A 1 223 ? 39.993 37.293 30.635 1.00 39.84 223 PRO A O 1
ATOM 1836 N N . THR A 1 224 ? 39.720 39.238 29.524 1.00 45.56 224 THR A N 1
ATOM 1837 C CA . THR A 1 224 ? 40.741 39.092 28.487 1.00 45.56 224 THR A CA 1
ATOM 1838 C C . THR A 1 224 ? 42.141 38.972 29.089 1.00 45.56 224 THR A C 1
ATOM 1840 O O . THR A 1 224 ? 42.584 39.852 29.828 1.00 45.56 224 THR A O 1
ATOM 1843 N N . LYS A 1 225 ? 42.873 37.923 28.702 1.00 40.09 225 LYS A N 1
ATOM 1844 C CA . LYS A 1 225 ? 44.336 37.879 28.784 1.00 40.09 225 LYS A CA 1
ATOM 1845 C C . LYS A 1 225 ? 44.913 37.706 27.384 1.00 40.09 225 LYS A C 1
ATOM 1847 O O . LYS A 1 225 ? 44.663 36.706 26.721 1.00 40.09 225 LYS A O 1
ATOM 1852 N N . ALA A 1 226 ? 45.681 38.708 26.978 1.00 39.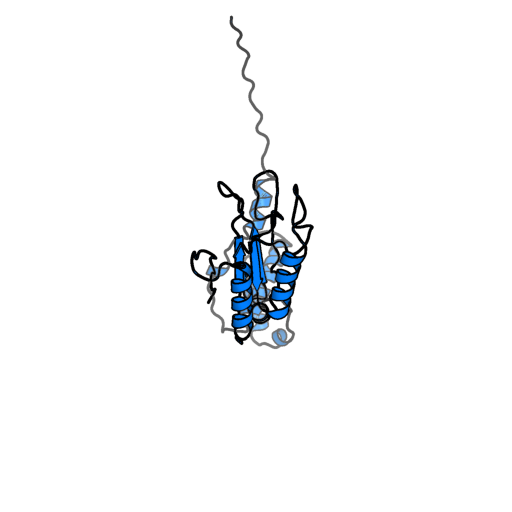31 226 ALA A N 1
ATOM 1853 C CA . ALA A 1 226 ? 46.638 38.647 25.888 1.00 39.31 226 ALA A CA 1
ATOM 1854 C C . ALA A 1 226 ? 47.828 37.754 26.272 1.00 39.31 226 ALA A C 1
ATOM 1856 O O . ALA A 1 226 ? 48.210 37.748 27.443 1.00 39.31 226 ALA A O 1
ATOM 1857 N N . MET A 1 227 ? 48.453 37.091 25.293 1.00 40.22 227 MET A N 1
ATOM 1858 C CA . MET A 1 227 ? 49.914 37.109 25.123 1.00 40.22 227 MET A CA 1
ATOM 1859 C C . MET A 1 227 ? 50.380 36.321 23.890 1.00 40.22 227 MET A C 1
ATOM 1861 O O . MET A 1 227 ? 50.064 35.144 23.770 1.00 40.22 227 MET A O 1
ATOM 1865 N N . ARG A 1 228 ? 51.241 37.019 23.133 1.00 43.59 228 ARG A N 1
ATOM 1866 C CA . ARG A 1 228 ? 52.338 36.593 22.243 1.00 43.59 228 ARG A CA 1
ATOM 1867 C C . ARG A 1 228 ? 52.008 35.880 20.938 1.00 43.59 228 ARG A C 1
ATOM 1869 O O . ARG A 1 228 ? 51.605 34.704 20.974 1.00 43.59 228 ARG A O 1
#

pLDDT: mean 76.32, std 22.44, range [28.12, 97.88]

Foldseek 3Di:
DADEDDPDDDDDDVPPSLVVVLVVLLVVLPDPDKYKYKDFSVDALDQVQKDQDDRDDVVRNVSVVVSCVSSVKDWQDADDDSFFFDPPRMTGNGITMIIHPNNCVQFVDWYWYFADDDPDRGTDIDIDTDRPPPPDPDDQDDDPVLVVDPCNVVLLVVLLPDDDDDDDPVSVVSSVVSSSVCVVVVVPDPDDDDPPVPPDPPPVVVVVVVVPPDDDDDDDDDDDDDDD

Secondary structure (DSSP, 8-state):
-----------S-TT-HHHHHHHHHHHHHTSSS--EEEEE-S--SSGGGEESSPPPPHHHHHHHHHHHHHHT-EE---BS-S-SEE-SS-EE--EEEEE-HHHHHH-SEEEEEEPPPSSSSBPPEEEEEE-------------GGGGGSTTHHHHHHHHHHS---S-THHHHHHHHHHHHHHHHHHTTS-S---GGGS----HHHHHHHTTS--PPPPPP--------

InterPro domains:
  IPR005135 Endonuclease/exonuclease/phosphatase [PF03372] (17-122)
  IPR036691 Endonuclease/exonuclease/phosphatase superfamily [G3DSA:3.60.10.10] (5-128)
  IPR036691 Endonuclease/exonuclease/phosphatase superfamily [SSF56219] (11-128)

Sequence (228 aa):
MPKSFKTGGKGKDQRNPRRNLWEELVKLSNQDAPWIVGGDFNVISHPNENQGGDIQRMGPMEDFNDMMTDTGLIDAGFEGEPFTWTNKRIWRRLDRVLYSKEWAEIFNITRVAHLPRRLSDHHPLCIEASKADNKKPSSFRFQNMWLHHHSFLQTVKQSWELPIEGYGMYKLQQKLYRTRSCLRNGTGKHLGMSSALFNRPNKKLQMRKKHLTGTPQSEPHRPTKAMR